Protein AF-A0A2R6C788-F1 (afdb_monomer_lite)

Organism: NCBI:txid1978158

Structure (mmCIF, N/CA/C/O backbone):
data_AF-A0A2R6C788-F1
#
_entry.id   AF-A0A2R6C788-F1
#
loop_
_atom_site.group_PDB
_atom_site.id
_atom_site.type_symbol
_atom_site.label_atom_id
_atom_site.label_alt_id
_atom_site.label_comp_id
_atom_site.label_asym_id
_atom_site.label_entity_id
_atom_site.label_seq_id
_atom_site.pdbx_PDB_ins_code
_atom_site.Cartn_x
_atom_site.Cartn_y
_atom_site.Cartn_z
_atom_site.occupancy
_atom_site.B_iso_or_equiv
_atom_site.auth_seq_id
_atom_site.auth_comp_id
_atom_site.auth_asym_id
_atom_site.auth_atom_id
_atom_site.pdbx_PDB_model_num
ATOM 1 N N . MET A 1 1 ? 19.887 16.923 -38.397 1.00 36.22 1 MET A N 1
ATOM 2 C CA . MET A 1 1 ? 20.332 16.348 -37.115 1.00 36.22 1 MET A CA 1
ATOM 3 C C . MET A 1 1 ? 19.094 15.699 -36.542 1.00 36.22 1 MET A C 1
ATOM 5 O O . MET A 1 1 ? 18.225 16.410 -36.063 1.00 36.22 1 MET A O 1
ATOM 9 N N . GLU A 1 2 ? 18.922 14.411 -36.814 1.00 32.91 2 GLU A N 1
ATOM 10 C CA . GLU A 1 2 ? 17.791 13.638 -36.302 1.00 32.91 2 GLU A CA 1
ATOM 11 C C . GLU A 1 2 ? 18.020 13.482 -34.801 1.00 32.91 2 GLU A C 1
ATOM 13 O O . GLU A 1 2 ? 19.073 13.000 -34.378 1.00 32.91 2 GLU A O 1
ATOM 18 N N . GLU A 1 3 ? 17.096 14.008 -34.007 1.00 33.19 3 GLU A N 1
ATOM 19 C CA . GLU A 1 3 ? 17.080 13.817 -32.566 1.00 33.19 3 GLU A CA 1
ATOM 20 C C . GLU A 1 3 ? 16.855 12.320 -32.341 1.00 33.19 3 GLU A C 1
ATOM 22 O O . GLU A 1 3 ? 15.770 11.797 -32.593 1.00 33.19 3 GLU A O 1
ATOM 27 N N . VAL A 1 4 ? 17.919 11.597 -31.988 1.00 36.94 4 VAL A N 1
ATOM 28 C CA . VAL A 1 4 ? 17.821 10.175 -31.659 1.00 36.94 4 VAL A CA 1
ATOM 29 C C . VAL A 1 4 ? 17.016 10.091 -30.371 1.00 36.94 4 VAL A C 1
ATOM 31 O O . VAL A 1 4 ? 17.556 10.288 -29.284 1.00 36.94 4 VAL A O 1
ATOM 34 N N . MET A 1 5 ? 15.710 9.857 -30.503 1.00 31.34 5 MET A N 1
ATOM 35 C CA . MET A 1 5 ? 14.867 9.503 -29.371 1.00 31.34 5 MET A CA 1
ATOM 36 C C . MET A 1 5 ? 15.481 8.266 -28.702 1.00 31.34 5 MET A C 1
ATOM 38 O O . MET A 1 5 ? 15.744 7.281 -29.402 1.00 31.34 5 MET A O 1
ATOM 42 N N . PRO A 1 6 ? 15.751 8.299 -27.385 1.00 43.41 6 PRO A N 1
ATOM 43 C CA . PRO A 1 6 ? 16.263 7.135 -26.684 1.00 43.41 6 PRO A CA 1
ATOM 44 C C . PRO A 1 6 ? 15.292 5.962 -26.856 1.00 43.41 6 PRO A C 1
ATOM 46 O O . PRO A 1 6 ? 14.070 6.120 -26.878 1.00 43.41 6 PRO A O 1
ATOM 49 N N . GLN A 1 7 ? 15.864 4.780 -27.054 1.00 47.78 7 GLN A N 1
ATOM 50 C CA . GLN A 1 7 ? 15.139 3.541 -27.279 1.00 47.78 7 GLN A CA 1
ATOM 51 C C . GLN A 1 7 ? 14.551 3.082 -25.935 1.00 47.78 7 GLN A C 1
ATOM 53 O O . GLN A 1 7 ? 15.232 2.407 -25.173 1.00 47.78 7 GLN A O 1
ATOM 58 N N . PHE A 1 8 ? 13.321 3.514 -25.634 1.00 51.88 8 PHE A N 1
ATOM 59 C CA . PHE A 1 8 ? 12.578 3.137 -24.425 1.00 51.88 8 PHE A CA 1
ATOM 60 C C . PHE A 1 8 ? 12.498 1.605 -24.263 1.00 51.88 8 PHE A C 1
ATOM 62 O O . PHE A 1 8 ? 12.338 0.889 -25.258 1.00 51.88 8 PHE A O 1
ATOM 69 N N . LEU A 1 9 ? 12.533 1.104 -23.020 1.00 56.44 9 LEU A N 1
ATOM 70 C CA . LEU A 1 9 ? 12.040 -0.228 -22.652 1.00 56.44 9 LEU A CA 1
ATOM 71 C C . LEU A 1 9 ? 10.686 -0.462 -23.332 1.00 56.44 9 LEU A C 1
ATOM 73 O O . LEU A 1 9 ? 9.790 0.387 -23.272 1.00 56.44 9 LEU A O 1
ATOM 77 N N . GLY A 1 10 ? 10.517 -1.624 -23.966 1.00 69.56 10 GLY A N 1
ATOM 78 C CA . GLY A 1 10 ? 9.199 -2.026 -24.440 1.00 69.56 10 GLY A CA 1
ATOM 79 C C . GLY A 1 10 ? 8.223 -2.042 -23.261 1.00 69.56 10 GLY A C 1
ATOM 80 O O . GLY A 1 10 ? 8.595 -2.422 -22.150 1.00 69.56 10 GLY A O 1
ATOM 81 N N . VAL A 1 11 ? 6.968 -1.645 -23.489 1.00 72.62 11 VAL A N 1
ATOM 82 C CA . VAL A 1 11 ? 5.926 -1.636 -22.443 1.00 72.62 11 VAL A CA 1
ATOM 83 C C . VAL A 1 11 ? 5.843 -2.997 -21.734 1.00 72.62 11 VAL A C 1
ATOM 85 O O . VAL A 1 11 ? 5.692 -3.050 -20.517 1.00 72.62 11 VAL A O 1
ATOM 88 N N . GLU A 1 12 ? 6.042 -4.091 -22.472 1.00 75.00 12 GLU A N 1
ATOM 89 C CA . GLU A 1 12 ? 6.094 -5.459 -21.940 1.00 75.00 12 GLU A CA 1
ATOM 90 C C . GLU A 1 12 ? 7.256 -5.692 -20.958 1.00 75.00 12 GLU A C 1
ATOM 92 O O . GLU A 1 12 ? 7.066 -6.323 -19.917 1.00 75.00 12 GLU A O 1
ATOM 97 N N . ASP A 1 13 ? 8.449 -5.157 -21.235 1.00 76.12 13 ASP A N 1
ATOM 98 C CA . ASP A 1 13 ? 9.608 -5.295 -20.346 1.00 76.12 13 ASP A CA 1
ATOM 99 C C . ASP A 1 13 ? 9.401 -4.507 -19.046 1.00 76.12 13 ASP A C 1
ATOM 101 O O . ASP A 1 13 ? 9.694 -5.006 -17.953 1.00 76.12 13 ASP A O 1
ATOM 105 N N . LEU A 1 14 ? 8.841 -3.296 -19.151 1.00 76.69 14 LEU A N 1
ATOM 106 C CA . LEU A 1 14 ? 8.474 -2.476 -17.997 1.00 76.69 14 LEU A CA 1
ATOM 107 C C . LEU A 1 14 ? 7.448 -3.198 -17.116 1.00 76.69 14 LEU A C 1
ATOM 109 O O . LEU A 1 14 ? 7.647 -3.326 -15.904 1.00 76.69 14 LEU A O 1
ATOM 113 N N . VAL A 1 15 ? 6.387 -3.733 -17.722 1.00 82.44 15 VAL A N 1
ATOM 114 C CA . VAL A 1 15 ? 5.374 -4.530 -17.016 1.00 82.44 15 VAL A CA 1
ATOM 115 C C . VAL A 1 15 ? 6.008 -5.756 -16.367 1.00 82.44 15 VAL A C 1
ATOM 117 O O . VAL A 1 15 ? 5.722 -6.048 -15.207 1.00 82.44 15 VAL A O 1
ATOM 120 N N . GLY A 1 16 ? 6.934 -6.431 -17.051 1.00 82.75 16 GLY A N 1
ATOM 121 C CA . GLY A 1 16 ? 7.677 -7.563 -16.504 1.00 82.75 16 GLY A CA 1
ATOM 122 C C . GLY A 1 16 ? 8.477 -7.213 -15.243 1.00 82.75 16 GLY A C 1
ATOM 123 O O . GLY A 1 16 ? 8.483 -7.987 -14.279 1.00 82.75 16 GLY A O 1
ATOM 124 N N . VAL A 1 17 ? 9.122 -6.041 -15.207 1.00 83.69 17 VAL A N 1
ATOM 125 C CA . VAL A 1 17 ? 9.813 -5.528 -14.010 1.00 83.69 17 VAL A CA 1
ATOM 126 C C . VAL A 1 17 ? 8.812 -5.227 -12.895 1.00 83.69 17 VAL A C 1
ATOM 128 O O . VAL A 1 17 ? 8.997 -5.682 -11.762 1.00 83.69 17 VAL A O 1
ATOM 131 N N . MET A 1 18 ? 7.727 -4.518 -13.208 1.00 87.56 18 MET A N 1
ATOM 132 C CA . MET A 1 18 ? 6.698 -4.149 -12.232 1.00 87.56 18 MET A CA 1
ATOM 133 C C . MET A 1 18 ? 6.003 -5.375 -11.641 1.00 87.56 18 MET A C 1
ATOM 135 O O . MET A 1 18 ? 5.759 -5.423 -10.438 1.00 87.56 18 MET A O 1
ATOM 139 N N . LEU A 1 19 ? 5.750 -6.411 -12.439 1.00 88.06 19 LEU A N 1
ATOM 140 C CA . LEU A 1 19 ? 5.194 -7.676 -11.969 1.00 88.06 19 LEU A CA 1
ATOM 141 C C . LEU A 1 19 ? 6.171 -8.420 -11.051 1.00 88.06 19 LEU A C 1
ATOM 143 O O . LEU A 1 19 ? 5.772 -8.974 -10.026 1.00 88.06 19 LEU A O 1
ATOM 147 N N . GLN A 1 20 ? 7.466 -8.437 -11.378 1.00 88.12 20 GLN A N 1
ATOM 148 C CA . GLN A 1 20 ? 8.473 -9.034 -10.495 1.00 88.12 20 GLN A CA 1
ATOM 149 C C . GLN A 1 20 ? 8.559 -8.306 -9.154 1.00 88.12 20 GLN A C 1
ATOM 151 O O . GLN A 1 20 ? 8.646 -8.960 -8.113 1.00 88.12 20 GLN A O 1
ATOM 156 N N . ASN A 1 21 ? 8.499 -6.977 -9.170 1.00 90.50 21 ASN A N 1
ATOM 157 C CA . ASN A 1 21 ? 8.414 -6.168 -7.961 1.00 90.50 21 ASN A CA 1
ATOM 158 C C . ASN A 1 21 ? 7.140 -6.489 -7.181 1.00 90.50 21 ASN A C 1
ATOM 160 O O . ASN A 1 21 ? 7.215 -6.862 -6.012 1.00 90.50 21 ASN A O 1
ATOM 164 N N . GLN A 1 22 ? 5.991 -6.492 -7.860 1.00 92.31 22 GLN A N 1
ATOM 165 C CA . GLN A 1 22 ? 4.700 -6.848 -7.289 1.00 92.31 22 GLN A CA 1
ATOM 166 C C . GLN A 1 22 ? 4.766 -8.209 -6.591 1.00 92.31 22 GLN A C 1
ATOM 168 O O . GLN A 1 22 ? 4.298 -8.331 -5.464 1.00 92.31 22 GLN A O 1
ATOM 173 N N . ARG A 1 23 ? 5.369 -9.232 -7.205 1.00 90.25 23 ARG A N 1
ATOM 174 C CA . ARG A 1 23 ? 5.549 -10.569 -6.607 1.00 90.25 23 ARG A CA 1
ATOM 175 C C . ARG A 1 23 ? 6.449 -10.568 -5.372 1.00 90.25 23 ARG A C 1
ATOM 177 O O . ARG A 1 23 ? 6.182 -11.316 -4.438 1.00 90.25 23 ARG A O 1
ATOM 184 N N . LYS A 1 24 ? 7.517 -9.766 -5.369 1.00 90.19 24 LYS A N 1
ATOM 185 C CA . LYS A 1 24 ? 8.524 -9.757 -4.296 1.00 90.19 24 LYS A CA 1
ATOM 186 C C . LYS A 1 24 ? 8.127 -8.899 -3.100 1.00 90.19 24 LYS A C 1
ATOM 188 O O . LYS A 1 24 ? 8.329 -9.318 -1.967 1.00 90.19 24 LYS A O 1
ATOM 193 N N . THR A 1 25 ? 7.609 -7.702 -3.349 1.00 89.81 25 THR A N 1
ATOM 194 C CA . THR A 1 25 ? 7.382 -6.670 -2.324 1.00 89.81 25 THR A CA 1
ATOM 195 C C . THR A 1 25 ? 5.913 -6.288 -2.183 1.00 89.81 25 THR A C 1
ATOM 197 O O . THR A 1 25 ? 5.576 -5.414 -1.390 1.00 89.81 25 THR A O 1
ATOM 200 N N . GLY A 1 26 ? 5.021 -6.907 -2.962 1.00 92.44 26 GLY A N 1
ATOM 201 C CA . GLY A 1 26 ? 3.590 -6.613 -2.927 1.00 92.44 26 GLY A CA 1
ATOM 202 C C . GLY A 1 26 ? 3.185 -5.312 -3.615 1.00 92.44 26 GLY A C 1
ATOM 203 O O . GLY A 1 26 ? 2.023 -4.932 -3.510 1.00 92.44 26 GLY A O 1
ATOM 204 N N . ASN A 1 27 ? 4.109 -4.628 -4.296 1.00 94.06 27 ASN A N 1
ATOM 205 C CA . ASN A 1 27 ? 3.846 -3.376 -5.003 1.00 94.06 27 ASN A CA 1
ATOM 206 C C . ASN A 1 27 ? 4.698 -3.262 -6.284 1.00 94.06 27 ASN A C 1
ATOM 208 O O . ASN A 1 27 ? 5.813 -3.789 -6.317 1.00 94.06 27 ASN A O 1
ATOM 212 N N . PRO A 1 28 ? 4.223 -2.554 -7.323 1.00 92.06 28 PRO A N 1
ATOM 213 C CA . PRO A 1 28 ? 4.879 -2.526 -8.630 1.00 92.06 28 PRO A CA 1
ATOM 214 C C . PRO A 1 28 ? 6.207 -1.754 -8.658 1.00 92.06 28 PRO A C 1
ATOM 216 O O . PRO A 1 28 ? 7.042 -2.001 -9.528 1.00 92.06 28 PRO A O 1
ATOM 219 N N . LEU A 1 29 ? 6.441 -0.848 -7.704 1.00 90.38 29 LEU A N 1
ATOM 220 C CA . LEU A 1 29 ? 7.669 -0.042 -7.652 1.00 90.38 29 LEU A CA 1
ATOM 221 C C . LEU A 1 29 ? 8.824 -0.737 -6.913 1.00 90.38 29 LEU A C 1
ATOM 223 O O . LEU A 1 29 ? 9.945 -0.236 -6.915 1.00 90.38 29 LEU A O 1
ATOM 227 N N . GLY A 1 30 ? 8.577 -1.884 -6.273 1.00 88.94 30 GLY A N 1
ATOM 228 C CA . GLY A 1 30 ? 9.609 -2.611 -5.528 1.00 88.94 30 GLY A CA 1
ATOM 229 C C . GLY A 1 30 ? 9.953 -1.967 -4.182 1.00 88.94 30 GLY A C 1
ATOM 230 O O . GLY A 1 30 ? 11.027 -2.212 -3.634 1.00 88.94 30 GLY A O 1
ATOM 231 N N . LEU A 1 31 ? 9.072 -1.113 -3.654 1.00 89.56 31 LEU A N 1
ATOM 232 C CA . LEU A 1 31 ? 9.273 -0.418 -2.386 1.00 89.56 31 LEU A CA 1
ATOM 233 C C . LEU A 1 31 ? 9.101 -1.370 -1.204 1.00 89.56 31 LEU A C 1
ATOM 235 O O . LEU A 1 31 ? 8.291 -2.292 -1.239 1.00 89.56 31 LEU A O 1
ATOM 239 N N . ASP A 1 32 ? 9.841 -1.122 -0.130 1.00 89.62 32 ASP A N 1
ATOM 240 C CA . ASP A 1 32 ? 9.667 -1.873 1.109 1.00 89.62 32 ASP A CA 1
ATOM 241 C C . ASP A 1 32 ? 8.294 -1.593 1.747 1.00 89.62 32 ASP A C 1
ATOM 243 O O . ASP A 1 32 ? 7.848 -0.444 1.832 1.00 89.62 32 ASP A O 1
ATOM 247 N N . GLY A 1 33 ? 7.635 -2.645 2.233 1.00 92.00 33 GLY A N 1
ATOM 248 C CA . GLY A 1 33 ? 6.311 -2.540 2.842 1.00 92.00 33 GLY A CA 1
ATOM 249 C C . GLY A 1 33 ? 6.306 -1.667 4.097 1.00 92.00 33 GLY A C 1
ATOM 250 O O . GLY A 1 33 ? 5.369 -0.896 4.303 1.00 92.00 33 GLY A O 1
ATOM 251 N N . ALA A 1 34 ? 7.371 -1.701 4.911 1.00 92.94 34 ALA A N 1
ATOM 252 C CA . ALA A 1 34 ? 7.444 -0.859 6.104 1.00 92.94 34 ALA A CA 1
ATOM 253 C C . ALA A 1 34 ? 7.525 0.625 5.739 1.00 92.94 34 ALA A C 1
ATOM 255 O O . ALA A 1 34 ? 6.907 1.445 6.417 1.00 92.94 34 ALA A O 1
ATOM 256 N N . ARG A 1 35 ? 8.198 0.970 4.630 1.00 91.38 35 ARG A N 1
ATOM 257 C CA . ARG A 1 35 ? 8.172 2.330 4.071 1.00 91.38 35 ARG A CA 1
ATOM 258 C C . ARG A 1 35 ? 6.752 2.752 3.691 1.00 91.38 35 ARG A C 1
ATOM 260 O O . ARG A 1 35 ? 6.317 3.814 4.121 1.00 91.38 35 ARG A O 1
ATOM 267 N N . LEU A 1 36 ? 6.010 1.919 2.957 1.00 93.94 36 LEU A N 1
ATOM 268 C CA . LEU A 1 36 ? 4.620 2.221 2.569 1.00 93.94 36 LEU A CA 1
ATOM 269 C C . LEU A 1 36 ? 3.655 2.269 3.768 1.00 93.94 36 LEU A C 1
ATOM 271 O O . LEU A 1 36 ? 2.618 2.933 3.708 1.00 93.94 36 LEU A O 1
ATOM 275 N N . ALA A 1 37 ? 3.997 1.603 4.871 1.00 96.75 37 ALA A N 1
ATOM 276 C CA . ALA A 1 37 ? 3.223 1.589 6.109 1.00 96.75 37 ALA A CA 1
ATOM 277 C C . ALA A 1 37 ? 3.628 2.682 7.119 1.00 96.75 37 ALA A C 1
ATOM 279 O O . ALA A 1 37 ? 2.975 2.815 8.156 1.00 96.75 37 ALA A O 1
ATOM 280 N N . ARG A 1 38 ? 4.663 3.494 6.844 1.00 95.62 38 ARG A N 1
ATOM 281 C CA . ARG A 1 38 ? 5.178 4.516 7.780 1.00 95.62 38 ARG A CA 1
ATOM 282 C C . ARG A 1 38 ? 4.119 5.489 8.282 1.00 95.62 38 ARG A C 1
ATOM 284 O O . ARG A 1 38 ? 4.132 5.848 9.460 1.00 95.62 38 ARG A O 1
ATOM 291 N N . TRP A 1 39 ? 3.167 5.869 7.429 1.00 96.62 39 TRP A N 1
ATOM 292 C CA . TRP A 1 39 ? 2.069 6.765 7.802 1.00 96.62 39 TRP A CA 1
ATOM 293 C C . TRP A 1 39 ? 1.278 6.262 9.020 1.00 96.62 39 TRP A C 1
ATOM 295 O O . TRP A 1 39 ? 0.694 7.075 9.734 1.00 96.62 39 TRP A O 1
ATOM 305 N N . ALA A 1 40 ? 1.263 4.949 9.275 1.00 97.62 40 ALA A N 1
ATOM 306 C CA . ALA A 1 40 ? 0.519 4.316 10.357 1.00 97.62 40 ALA A CA 1
ATOM 307 C C . ALA A 1 40 ? 1.241 4.374 11.716 1.00 97.62 40 ALA A C 1
ATOM 309 O O . ALA A 1 40 ? 0.666 4.009 12.745 1.00 97.62 40 ALA A O 1
ATOM 310 N N . GLN A 1 41 ? 2.490 4.850 11.757 1.00 97.00 41 GLN A N 1
ATOM 311 C CA . GLN A 1 41 ? 3.274 4.914 12.985 1.00 97.00 41 GLN A CA 1
ATOM 312 C C . GLN A 1 41 ? 2.586 5.789 14.047 1.00 97.00 41 GLN A C 1
ATOM 314 O O . GLN A 1 41 ? 2.148 6.918 13.792 1.00 97.00 41 GLN A O 1
ATOM 319 N N . GLY A 1 42 ? 2.486 5.239 15.261 1.00 97.25 42 GLY A N 1
ATOM 320 C CA . GLY A 1 42 ? 1.834 5.882 16.404 1.00 97.25 42 GLY A CA 1
ATOM 321 C C . GLY A 1 42 ? 0.301 5.914 16.340 1.00 97.25 42 GLY A C 1
ATOM 322 O O . GLY A 1 42 ? -0.316 6.501 17.227 1.00 97.25 42 GLY A O 1
ATOM 323 N N . LEU A 1 43 ? -0.320 5.305 15.324 1.00 97.88 43 LEU A N 1
ATOM 324 C CA . LEU A 1 43 ? -1.774 5.173 15.218 1.00 97.88 43 LEU A CA 1
ATOM 325 C C . LEU A 1 43 ? -2.255 3.852 15.832 1.00 97.88 43 LEU A C 1
ATOM 327 O O . LEU A 1 43 ? -1.472 2.929 16.056 1.00 97.88 43 LEU A O 1
ATOM 331 N N . LYS A 1 44 ? -3.553 3.770 16.133 1.00 96.88 44 LYS A N 1
ATOM 332 C CA . LYS A 1 44 ? -4.181 2.589 16.733 1.00 96.88 44 LYS A CA 1
ATOM 333 C C . LYS A 1 44 ? -5.206 2.012 15.768 1.00 96.88 44 LYS A C 1
ATOM 335 O O . LYS A 1 44 ? -6.012 2.741 15.210 1.00 96.88 44 LYS A O 1
ATOM 340 N N . PHE A 1 45 ? -5.207 0.696 15.623 1.00 96.75 45 PHE A N 1
ATOM 341 C CA . PHE A 1 45 ? -6.107 -0.008 14.717 1.00 96.75 45 PHE A CA 1
ATOM 342 C C . PHE A 1 45 ? -6.851 -1.108 15.472 1.00 96.75 45 PHE A C 1
ATOM 344 O O . PHE A 1 45 ? -6.302 -1.703 16.399 1.00 96.75 45 PHE A O 1
ATOM 351 N N . ASN A 1 46 ? -8.089 -1.385 15.068 1.00 94.88 46 ASN A N 1
ATOM 352 C CA . ASN A 1 46 ? -8.908 -2.464 15.611 1.00 94.88 46 ASN A CA 1
ATOM 353 C C . ASN A 1 46 ? -9.215 -3.499 14.520 1.00 94.88 46 ASN A C 1
ATOM 355 O O . ASN A 1 46 ? -10.222 -3.408 13.823 1.00 94.88 46 ASN A O 1
ATOM 359 N N . ALA A 1 47 ? -8.350 -4.506 14.397 1.00 91.00 47 ALA A N 1
ATOM 360 C CA . ALA A 1 47 ? -8.540 -5.631 13.479 1.00 91.00 47 ALA A CA 1
ATOM 361 C C . ALA A 1 47 ? -9.800 -6.467 13.791 1.00 91.00 47 ALA A C 1
ATOM 363 O O . ALA A 1 47 ? -10.382 -7.079 12.895 1.00 91.00 47 ALA A O 1
ATOM 364 N N . SER A 1 48 ? -10.261 -6.470 15.046 1.00 92.56 48 SER A N 1
ATOM 365 C CA . SER A 1 48 ? -11.374 -7.317 15.501 1.00 92.56 48 SER A CA 1
ATOM 366 C C . SER A 1 48 ? -12.721 -6.935 14.883 1.00 92.56 48 SER A C 1
ATOM 368 O O . SER A 1 48 ? -13.639 -7.754 14.875 1.00 92.56 48 SER A O 1
ATOM 370 N N . SER A 1 49 ? -12.856 -5.721 14.332 1.00 91.50 49 SER A N 1
ATOM 371 C CA . SER A 1 49 ? -14.078 -5.305 13.634 1.00 91.50 49 SER A CA 1
ATOM 372 C C . SER A 1 49 ? -14.271 -6.031 12.293 1.00 91.50 49 SER A C 1
ATOM 374 O O . SER A 1 49 ? -15.358 -5.989 11.715 1.00 91.50 49 SER A O 1
ATOM 376 N N . GLY A 1 50 ? -13.223 -6.681 11.765 1.00 95.19 50 GLY A N 1
ATOM 377 C CA . GLY A 1 50 ? -13.199 -7.258 10.417 1.00 95.19 50 GLY A CA 1
ATOM 378 C C . GLY A 1 50 ? -13.262 -6.211 9.298 1.00 95.19 50 GLY A C 1
ATOM 379 O O . GLY A 1 50 ? -13.308 -6.576 8.124 1.00 95.19 50 GLY A O 1
ATOM 380 N N . THR A 1 51 ? -13.276 -4.919 9.638 1.00 97.81 51 THR A N 1
ATOM 381 C CA . THR A 1 51 ? -13.209 -3.803 8.690 1.00 97.81 51 THR A CA 1
ATOM 382 C C . THR A 1 51 ? -11.778 -3.298 8.628 1.00 97.81 51 THR A C 1
ATOM 384 O O . THR A 1 51 ? -11.159 -3.139 9.672 1.00 97.81 51 THR A O 1
ATOM 387 N N . TYR A 1 52 ? -11.241 -3.035 7.439 1.00 97.81 52 TYR A N 1
ATOM 388 C CA . TYR A 1 52 ? -9.866 -2.560 7.267 1.00 97.81 52 TYR A CA 1
ATOM 389 C C . TYR A 1 52 ? -9.820 -1.327 6.371 1.00 97.81 52 TYR A C 1
ATOM 391 O O . TYR A 1 52 ? -10.530 -1.269 5.369 1.00 97.81 52 TYR A O 1
ATOM 399 N N . LEU A 1 53 ? -8.973 -0.357 6.715 1.00 97.31 53 LEU A N 1
ATOM 400 C CA . LEU A 1 53 ? -8.573 0.690 5.779 1.00 97.31 53 LEU A CA 1
ATOM 401 C C . LEU A 1 53 ? -7.542 0.096 4.820 1.00 97.31 53 LEU A C 1
ATOM 403 O O . LEU A 1 53 ? -6.492 -0.362 5.263 1.00 97.31 53 LEU A O 1
ATOM 407 N N . TYR A 1 54 ? -7.868 0.109 3.532 1.00 96.88 54 TYR A N 1
ATOM 408 C CA . TYR A 1 54 ? -7.019 -0.352 2.445 1.00 96.88 54 TYR A CA 1
ATOM 409 C C . TYR A 1 54 ? -6.569 0.841 1.610 1.00 96.88 54 TYR A C 1
ATOM 411 O O . TYR A 1 54 ? -7.389 1.544 1.012 1.00 96.88 54 TYR A O 1
ATOM 419 N N . THR A 1 55 ? -5.260 1.076 1.583 1.00 95.56 55 THR A N 1
ATOM 420 C CA . THR A 1 55 ? -4.665 2.197 0.839 1.00 95.56 55 THR A CA 1
ATOM 421 C C . THR A 1 55 ? -4.177 1.774 -0.545 1.00 95.56 55 THR A C 1
ATOM 423 O O . THR A 1 55 ? -3.975 2.618 -1.417 1.00 95.56 55 THR A O 1
ATOM 426 N N . GLY A 1 56 ? -3.920 0.473 -0.725 1.00 93.06 56 GLY A N 1
ATOM 427 C CA . GLY A 1 56 ? -3.258 -0.080 -1.905 1.00 93.06 56 GLY A CA 1
ATOM 428 C C . GLY A 1 56 ? -1.834 0.449 -2.097 1.00 93.06 56 GLY A C 1
ATOM 429 O O . GLY A 1 56 ? -1.229 0.214 -3.134 1.00 93.06 56 GLY A O 1
ATOM 430 N N . GLY A 1 57 ? -1.290 1.210 -1.146 1.00 92.94 57 GLY A N 1
ATOM 431 C CA . GLY A 1 57 ? -0.023 1.910 -1.315 1.00 92.94 57 GLY A CA 1
ATOM 432 C C . GLY A 1 57 ? 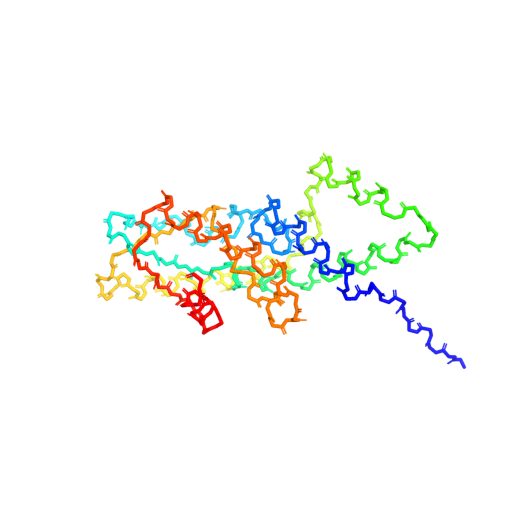-0.045 3.023 -2.369 1.00 92.94 57 GLY A C 1
ATOM 433 O O . GLY A 1 57 ? 1.016 3.556 -2.658 1.00 92.94 57 GLY A O 1
ATOM 434 N N . LEU A 1 58 ? -1.191 3.389 -2.961 1.00 90.00 58 LEU A N 1
ATOM 435 C CA . LEU A 1 58 ? -1.244 4.284 -4.129 1.00 90.00 58 LEU A CA 1
ATOM 436 C C . LEU A 1 58 ? -0.658 5.669 -3.841 1.00 90.00 58 LEU A C 1
ATOM 438 O O . LEU A 1 58 ? 0.290 6.095 -4.500 1.00 90.00 58 LEU A O 1
ATOM 442 N N . TYR A 1 59 ? -1.180 6.352 -2.821 1.00 91.06 59 TYR A N 1
ATOM 443 C CA . TYR A 1 59 ? -0.666 7.663 -2.422 1.00 91.06 59 TYR A CA 1
ATOM 444 C C . TYR A 1 59 ? 0.779 7.570 -1.921 1.00 91.06 59 TYR A C 1
ATOM 446 O O . TYR A 1 59 ? 1.584 8.452 -2.197 1.00 91.06 59 TYR A O 1
ATOM 454 N N . GLN A 1 60 ? 1.137 6.490 -1.225 1.00 93.19 60 GLN A N 1
ATOM 455 C CA . GLN A 1 60 ? 2.498 6.286 -0.729 1.00 93.19 60 GLN A CA 1
ATOM 456 C C . GLN A 1 60 ? 3.504 6.074 -1.865 1.00 93.19 60 GLN A C 1
ATOM 458 O O . GLN A 1 60 ? 4.616 6.588 -1.798 1.00 93.19 60 GLN A O 1
ATOM 463 N N . MET A 1 61 ? 3.118 5.345 -2.911 1.00 91.88 61 MET A N 1
ATOM 464 C CA . MET A 1 61 ? 3.938 5.099 -4.095 1.00 91.88 61 MET A CA 1
ATOM 465 C C . MET A 1 61 ? 4.055 6.333 -4.987 1.00 91.88 61 MET A C 1
ATOM 467 O O . MET A 1 61 ? 5.105 6.522 -5.594 1.00 91.88 61 MET A O 1
ATOM 471 N N . ALA A 1 62 ? 3.026 7.187 -5.041 1.00 90.69 62 ALA A N 1
ATOM 472 C CA . ALA A 1 62 ? 3.013 8.387 -5.880 1.00 90.69 62 ALA A CA 1
ATOM 473 C C . ALA A 1 62 ? 4.227 9.302 -5.642 1.00 90.69 62 ALA A C 1
ATOM 475 O O . ALA A 1 62 ? 4.740 9.900 -6.582 1.00 90.69 62 ALA A O 1
ATOM 476 N N . ALA A 1 63 ? 4.740 9.349 -4.408 1.00 88.88 63 ALA A N 1
ATOM 477 C CA . ALA A 1 63 ? 5.947 10.095 -4.050 1.00 88.88 63 ALA A CA 1
ATOM 478 C C . ALA A 1 63 ? 7.230 9.620 -4.758 1.00 88.88 63 ALA A C 1
ATOM 480 O O . ALA A 1 63 ? 8.212 10.356 -4.811 1.00 88.88 63 ALA A O 1
ATOM 481 N N . TYR A 1 64 ? 7.245 8.379 -5.248 1.00 87.19 64 TYR A N 1
ATOM 482 C CA . TYR A 1 64 ? 8.441 7.687 -5.727 1.00 87.19 64 TYR A CA 1
ATOM 483 C C . TYR A 1 64 ? 8.386 7.339 -7.220 1.00 87.19 64 TYR A C 1
ATOM 485 O O . TYR A 1 64 ? 9.336 6.739 -7.720 1.00 87.19 64 TYR A O 1
ATOM 493 N N . ILE A 1 65 ? 7.313 7.708 -7.932 1.00 85.94 65 ILE A N 1
ATOM 494 C CA . ILE A 1 65 ? 7.144 7.402 -9.362 1.00 85.94 65 ILE A CA 1
ATOM 495 C C . ILE A 1 65 ? 8.294 7.998 -10.180 1.00 85.94 65 ILE A C 1
ATOM 497 O O . ILE A 1 65 ? 8.944 7.264 -10.918 1.00 85.94 65 ILE A O 1
ATOM 501 N N . ASP A 1 66 ? 8.612 9.279 -9.987 1.00 81.75 66 ASP A N 1
ATOM 502 C CA . ASP A 1 66 ? 9.678 9.946 -10.747 1.00 81.75 66 ASP A CA 1
ATOM 503 C C . ASP A 1 66 ? 11.044 9.294 -10.492 1.00 81.75 66 ASP A C 1
ATOM 505 O O . ASP A 1 66 ? 11.783 8.994 -11.422 1.00 81.75 66 ASP A O 1
ATOM 509 N N . SER A 1 67 ? 11.356 8.968 -9.231 1.00 80.06 67 SER A N 1
ATOM 510 C CA . SER A 1 67 ? 12.601 8.262 -8.890 1.00 80.06 67 SER A CA 1
ATOM 511 C C . SER A 1 67 ? 12.660 6.848 -9.471 1.00 80.06 67 SER A C 1
ATOM 513 O O . SER A 1 67 ? 13.743 6.364 -9.796 1.00 80.06 67 SER A O 1
ATOM 515 N N . PHE A 1 68 ? 11.517 6.170 -9.593 1.00 81.88 68 PHE A N 1
ATOM 516 C CA . PHE A 1 68 ? 11.437 4.871 -10.251 1.00 81.88 68 PHE A CA 1
ATOM 517 C C . PHE A 1 68 ? 11.692 4.997 -11.758 1.00 81.88 68 PHE A C 1
ATOM 519 O O . PHE A 1 68 ? 12.489 4.230 -12.292 1.00 81.88 68 PHE A O 1
ATOM 526 N N . ILE A 1 69 ? 11.096 5.993 -12.421 1.00 79.00 69 ILE A N 1
ATOM 527 C CA . ILE A 1 69 ? 11.324 6.275 -13.846 1.00 79.00 69 ILE A CA 1
ATOM 528 C C . ILE A 1 69 ? 12.797 6.623 -14.097 1.00 79.00 69 ILE A C 1
ATOM 530 O O . ILE A 1 69 ? 13.433 5.983 -14.928 1.00 79.00 69 ILE A O 1
ATOM 534 N N . GLU A 1 70 ? 13.386 7.534 -13.318 1.00 75.06 70 GLU A N 1
ATOM 535 C CA . GLU A 1 70 ? 14.811 7.885 -13.433 1.00 75.06 70 GLU A CA 1
ATOM 536 C C . GLU A 1 70 ? 15.731 6.665 -13.252 1.00 75.06 70 GLU A C 1
ATOM 538 O O . GLU A 1 70 ? 16.773 6.546 -13.903 1.00 75.06 70 GLU A O 1
ATOM 543 N N . ALA A 1 71 ? 15.378 5.747 -12.346 1.00 74.31 71 ALA A N 1
ATOM 544 C CA . ALA A 1 71 ? 16.134 4.516 -12.150 1.00 74.31 71 ALA A CA 1
ATOM 545 C C . ALA A 1 71 ? 16.072 3.616 -13.392 1.00 74.31 71 ALA A C 1
ATOM 547 O O . ALA A 1 71 ? 17.098 3.051 -13.776 1.00 74.31 71 ALA A O 1
ATOM 548 N N . LEU A 1 72 ? 14.904 3.505 -14.029 1.00 70.81 72 LEU A N 1
ATOM 549 C CA . LEU A 1 72 ? 14.733 2.757 -15.274 1.00 70.81 72 LEU A CA 1
ATOM 550 C C . LEU A 1 72 ? 15.526 3.391 -16.423 1.00 70.81 72 LEU A C 1
ATOM 552 O O . LEU A 1 72 ? 16.306 2.690 -17.063 1.00 70.81 72 LEU A O 1
ATOM 556 N N . GLU A 1 73 ? 15.434 4.708 -16.611 1.00 70.31 73 GLU A N 1
ATOM 557 C CA . GLU A 1 73 ? 16.191 5.445 -17.636 1.00 70.31 73 GLU A CA 1
ATOM 558 C C . GLU A 1 73 ? 17.709 5.284 -17.464 1.00 70.31 73 GLU A C 1
ATOM 560 O O . GLU A 1 73 ? 18.450 5.089 -18.428 1.00 70.31 73 GLU A O 1
ATOM 565 N N . ARG A 1 74 ? 18.212 5.320 -16.222 1.00 67.25 74 ARG A N 1
ATOM 566 C CA . ARG A 1 74 ? 19.639 5.088 -15.941 1.00 67.25 74 ARG A CA 1
ATOM 567 C C . ARG A 1 74 ? 20.064 3.658 -16.241 1.00 67.25 74 ARG A C 1
ATOM 569 O O . ARG A 1 74 ? 21.189 3.444 -16.698 1.00 67.25 74 ARG A O 1
ATOM 576 N N . LEU A 1 75 ? 19.198 2.682 -15.968 1.00 62.22 75 LEU A N 1
ATOM 577 C CA . LEU A 1 75 ? 19.457 1.293 -16.326 1.00 62.22 75 LEU A CA 1
ATOM 578 C C . LEU A 1 75 ? 19.511 1.148 -17.849 1.00 62.22 75 LEU A C 1
ATOM 580 O O . LEU A 1 75 ? 20.475 0.572 -18.335 1.00 62.22 75 LEU A O 1
ATOM 584 N N . GLU A 1 76 ? 18.582 1.738 -18.599 1.00 59.22 76 GLU A N 1
ATOM 585 C CA . GLU A 1 76 ? 18.617 1.774 -20.069 1.00 59.22 76 GLU A CA 1
ATOM 586 C C . GLU A 1 76 ? 19.887 2.447 -20.610 1.00 59.22 76 GLU A C 1
ATOM 588 O O . GLU A 1 76 ? 20.607 1.859 -21.416 1.00 59.22 76 GLU A O 1
ATOM 593 N N . GLY A 1 77 ? 20.229 3.641 -20.114 1.00 56.91 77 GLY A N 1
ATOM 594 C CA . GLY A 1 77 ? 21.414 4.392 -20.545 1.00 56.91 77 GLY A CA 1
ATOM 595 C C . GLY A 1 77 ? 22.742 3.695 -20.226 1.00 56.91 77 GLY A C 1
ATOM 596 O O . GLY A 1 77 ? 23.747 3.931 -20.896 1.00 56.91 77 GLY A O 1
ATOM 597 N N . SER A 1 78 ? 22.758 2.798 -19.234 1.00 54.75 78 SER A N 1
ATOM 598 C CA . SER A 1 78 ? 23.915 1.948 -18.921 1.00 54.75 78 SER A CA 1
ATOM 599 C C . SER A 1 78 ? 24.070 0.753 -19.876 1.00 54.75 78 SER A C 1
ATOM 601 O O . SER A 1 78 ? 25.137 0.139 -19.933 1.00 54.75 78 SER A O 1
ATOM 603 N N . VAL A 1 79 ? 23.032 0.439 -20.662 1.00 48.91 79 VAL A N 1
ATOM 604 C CA .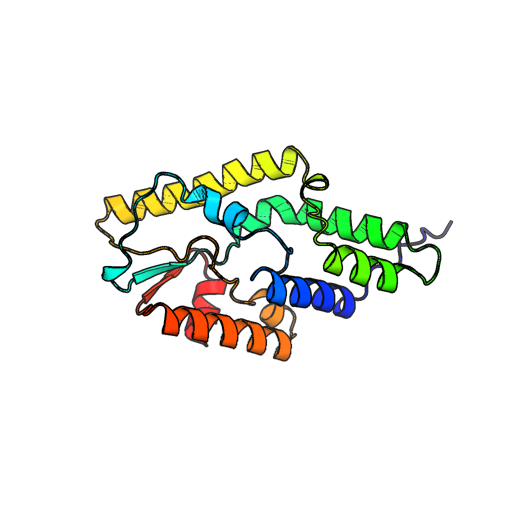 VAL A 1 79 ? 22.984 -0.656 -21.642 1.00 48.91 79 VAL A CA 1
ATOM 605 C C . VAL A 1 79 ? 23.433 -0.147 -23.015 1.00 48.91 79 VAL A C 1
ATOM 607 O O . VAL A 1 79 ? 22.782 -0.323 -24.038 1.00 48.91 79 VAL A O 1
ATOM 610 N N . ALA A 1 80 ? 24.649 0.392 -23.076 1.00 48.25 80 ALA A N 1
ATOM 611 C CA . ALA A 1 80 ? 25.449 0.297 -24.293 1.00 48.25 80 ALA A CA 1
ATOM 612 C C . ALA A 1 80 ? 26.005 -1.142 -24.400 1.00 48.25 80 ALA A C 1
ATOM 614 O O . ALA A 1 80 ? 27.179 -1.391 -24.139 1.00 48.25 80 ALA A O 1
ATOM 615 N N . GLY A 1 81 ? 25.142 -2.110 -24.737 1.00 42.31 81 GLY A N 1
ATOM 616 C CA . GLY A 1 81 ? 25.535 -3.475 -25.112 1.00 42.31 81 GLY A CA 1
ATOM 617 C C . GLY A 1 81 ? 25.122 -4.586 -24.139 1.00 42.31 81 GLY A C 1
ATOM 618 O O . GLY A 1 81 ? 25.822 -4.868 -23.175 1.00 42.31 81 GLY A O 1
ATOM 619 N N . GLY A 1 82 ? 24.011 -5.270 -24.448 1.00 44.34 82 GLY A N 1
ATOM 620 C CA . GLY A 1 82 ? 23.768 -6.721 -24.278 1.00 44.34 82 GLY A CA 1
ATOM 621 C C . GLY A 1 82 ? 23.851 -7.403 -22.897 1.00 44.34 82 GLY A C 1
ATOM 622 O O . GLY A 1 82 ? 23.391 -8.534 -22.769 1.00 44.34 82 GLY A O 1
ATOM 623 N N . VAL A 1 83 ? 24.402 -6.769 -21.860 1.00 48.66 83 VAL A N 1
ATOM 624 C CA . VAL A 1 83 ? 24.759 -7.403 -20.570 1.00 48.66 83 VAL A CA 1
ATOM 625 C C . VAL A 1 83 ? 23.793 -7.016 -19.428 1.00 48.66 83 VAL A C 1
ATOM 627 O O . VAL A 1 83 ? 23.792 -7.641 -18.364 1.00 48.66 83 VAL A O 1
ATOM 630 N N . GLY A 1 84 ? 22.898 -6.043 -19.649 1.00 52.44 84 GLY A N 1
ATOM 631 C CA . GLY A 1 84 ? 22.027 -5.452 -18.617 1.00 52.44 84 GLY A CA 1
ATOM 632 C C . GLY A 1 84 ? 21.084 -6.432 -17.905 1.00 52.44 84 GLY A C 1
ATOM 633 O O . GLY A 1 84 ? 20.961 -6.397 -16.683 1.00 52.44 84 GLY A O 1
ATOM 634 N N . LEU A 1 85 ? 20.484 -7.382 -18.628 1.00 48.84 85 LEU A N 1
ATOM 635 C CA . LEU A 1 85 ? 19.521 -8.345 -18.066 1.00 48.84 85 LEU A CA 1
ATOM 636 C C . LEU A 1 85 ? 20.138 -9.302 -17.025 1.00 48.84 85 LEU A C 1
ATOM 638 O O . LEU A 1 85 ? 19.475 -9.692 -16.058 1.00 48.84 85 LEU A O 1
ATOM 642 N N . GLY A 1 86 ? 21.414 -9.671 -17.189 1.00 49.81 86 GLY A N 1
ATOM 643 C CA . GLY A 1 86 ? 22.140 -10.519 -16.235 1.00 49.81 86 GLY A CA 1
ATOM 644 C C . GLY A 1 86 ? 22.473 -9.783 -14.936 1.00 49.81 86 GLY A C 1
ATOM 645 O O . GLY A 1 86 ? 22.341 -10.348 -13.848 1.00 49.81 86 GLY A O 1
ATOM 646 N N . LEU A 1 87 ? 22.822 -8.499 -15.050 1.00 52.34 87 LEU A N 1
ATOM 647 C CA . LEU A 1 87 ? 23.063 -7.597 -13.925 1.00 52.34 87 LEU A CA 1
ATOM 648 C C . LEU A 1 87 ? 21.778 -7.311 -13.142 1.00 52.34 87 LEU A C 1
ATOM 650 O O . LEU A 1 87 ? 21.793 -7.406 -11.922 1.00 52.34 87 LEU A O 1
ATOM 654 N N . VAL A 1 88 ? 20.645 -7.086 -13.810 1.00 48.97 88 VAL A N 1
ATOM 655 C CA . VAL A 1 88 ? 19.339 -6.880 -13.153 1.00 48.97 88 VAL A CA 1
ATOM 656 C C . VAL A 1 88 ? 18.921 -8.103 -12.323 1.00 48.97 88 VAL A C 1
ATOM 658 O O . VAL A 1 88 ? 18.539 -7.970 -11.156 1.00 48.97 88 VAL A O 1
ATOM 661 N N . LYS A 1 89 ? 19.077 -9.323 -12.863 1.00 49.19 89 LYS A N 1
ATOM 662 C CA . LYS A 1 89 ? 18.844 -10.567 -12.104 1.00 49.19 89 LYS A CA 1
ATOM 663 C C . LYS A 1 89 ? 19.828 -10.749 -10.944 1.00 49.19 89 LYS A C 1
ATOM 665 O O . LYS A 1 89 ? 19.435 -11.302 -9.918 1.00 49.19 89 LYS A O 1
ATOM 670 N N . ALA A 1 90 ? 21.081 -10.314 -11.086 1.00 53.47 90 ALA A N 1
ATOM 671 C CA . ALA A 1 90 ? 22.089 -10.398 -10.031 1.00 53.47 90 ALA A CA 1
ATOM 672 C C . ALA A 1 90 ? 21.823 -9.389 -8.899 1.00 53.47 90 ALA A C 1
ATOM 674 O O . ALA A 1 90 ? 21.788 -9.777 -7.734 1.00 53.47 90 ALA A O 1
ATOM 675 N N . LEU A 1 91 ? 21.535 -8.128 -9.228 1.00 52.88 91 LEU A N 1
ATOM 676 C CA . LEU A 1 91 ? 21.209 -7.067 -8.269 1.00 52.88 91 LEU A CA 1
ATOM 677 C C . LEU A 1 91 ? 19.923 -7.397 -7.493 1.00 52.88 91 LEU A C 1
ATOM 679 O O . LEU A 1 91 ? 19.894 -7.304 -6.266 1.00 52.88 91 LEU A O 1
ATOM 683 N N . GLY A 1 92 ? 18.900 -7.908 -8.188 1.00 50.75 92 GLY A N 1
ATOM 684 C CA . GLY A 1 92 ? 17.650 -8.371 -7.582 1.00 50.75 92 GLY A CA 1
ATOM 685 C C . GLY A 1 92 ? 17.752 -9.679 -6.781 1.00 50.75 92 GLY A C 1
ATOM 686 O O . GLY A 1 92 ? 16.789 -10.019 -6.090 1.00 50.75 92 GLY A O 1
ATOM 687 N N . ARG A 1 93 ? 18.869 -10.421 -6.875 1.00 49.62 93 ARG A N 1
ATOM 688 C CA . ARG A 1 93 ? 19.205 -11.597 -6.038 1.00 49.62 93 ARG A CA 1
ATOM 689 C C . ARG A 1 93 ? 20.070 -11.235 -4.829 1.00 49.62 93 ARG A C 1
ATOM 691 O O . ARG A 1 93 ? 20.040 -11.954 -3.839 1.00 49.62 93 ARG A O 1
ATOM 698 N N . LEU A 1 94 ? 20.820 -10.138 -4.911 1.00 41.41 94 LEU A N 1
ATOM 699 C CA . LEU A 1 94 ? 21.731 -9.661 -3.867 1.00 41.41 94 LEU A CA 1
ATOM 700 C C . LEU A 1 94 ? 21.053 -8.746 -2.834 1.00 41.41 94 LEU A C 1
ATOM 702 O O . LEU A 1 94 ? 21.716 -8.277 -1.915 1.00 41.41 94 LEU A O 1
ATOM 706 N N . GLY A 1 95 ? 19.748 -8.483 -2.972 1.00 40.97 95 GLY A N 1
ATOM 707 C CA . GLY A 1 95 ? 19.003 -7.645 -2.027 1.00 40.97 95 GLY A CA 1
ATOM 708 C C . GLY A 1 95 ? 19.474 -6.191 -2.011 1.00 40.97 95 GLY A C 1
ATOM 709 O O . GLY A 1 95 ? 19.330 -5.513 -0.994 1.00 40.97 95 GLY A O 1
ATOM 710 N N . ILE A 1 96 ? 20.066 -5.713 -3.113 1.00 44.47 96 ILE A N 1
ATOM 711 C CA . ILE A 1 96 ? 20.550 -4.337 -3.203 1.00 44.47 96 ILE A CA 1
ATOM 712 C C . ILE A 1 96 ? 19.339 -3.411 -3.220 1.00 44.47 96 ILE A C 1
ATOM 714 O O . ILE A 1 96 ? 18.611 -3.297 -4.203 1.00 44.47 96 ILE A O 1
ATOM 718 N N . ASN A 1 97 ? 19.120 -2.792 -2.066 1.00 50.03 97 ASN A N 1
ATOM 719 C CA . ASN A 1 97 ? 18.061 -1.843 -1.813 1.00 50.03 97 ASN A CA 1
ATOM 720 C C . ASN A 1 97 ? 18.375 -0.561 -2.593 1.00 50.03 97 ASN A C 1
ATOM 722 O O . ASN A 1 97 ? 19.323 0.154 -2.265 1.00 50.03 97 ASN A O 1
ATOM 726 N N . LEU A 1 98 ? 17.568 -0.251 -3.609 1.00 52.84 98 LEU A N 1
ATOM 727 C CA . LEU A 1 98 ? 17.641 1.008 -4.359 1.00 52.84 98 LEU A CA 1
ATOM 728 C C . LEU A 1 98 ? 17.221 2.218 -3.505 1.00 52.84 98 LEU A C 1
ATOM 730 O O . LEU A 1 98 ? 16.983 3.299 -4.029 1.00 52.84 98 LEU A O 1
ATOM 734 N N . SER A 1 99 ? 17.167 2.072 -2.176 1.00 47.56 99 SER A N 1
ATOM 735 C CA . SER A 1 99 ? 16.885 3.145 -1.233 1.00 47.56 99 SER A CA 1
ATOM 736 C C . SER A 1 99 ? 17.777 4.375 -1.405 1.00 47.56 99 SER A C 1
ATOM 738 O O . SER A 1 99 ? 17.337 5.470 -1.072 1.00 47.56 99 SER A O 1
ATOM 740 N N . SER A 1 100 ? 19.003 4.205 -1.918 1.00 47.88 100 SER A N 1
ATOM 741 C CA . SER A 1 100 ? 19.933 5.300 -2.230 1.00 47.88 100 SER A CA 1
ATOM 742 C C . SER A 1 100 ? 19.605 6.054 -3.525 1.00 47.88 100 SER A C 1
ATOM 744 O O . SER A 1 100 ? 20.180 7.115 -3.754 1.00 47.88 100 SER A O 1
ATOM 746 N N . LEU A 1 101 ? 18.702 5.533 -4.363 1.00 53.41 101 LEU A N 1
ATOM 747 C CA . LEU A 1 101 ? 18.198 6.225 -5.551 1.00 53.41 101 LEU A CA 1
ATOM 748 C C . LEU A 1 101 ? 17.052 7.191 -5.229 1.00 53.41 101 LEU A C 1
ATOM 750 O O . LEU A 1 101 ? 16.775 8.076 -6.033 1.00 53.41 101 LEU A O 1
ATOM 754 N N . TYR A 1 102 ? 16.397 7.059 -4.071 1.00 60.50 102 TYR A N 1
ATOM 755 C CA . TYR A 1 102 ? 15.297 7.952 -3.709 1.00 60.50 102 TYR A CA 1
ATOM 756 C C . TYR A 1 102 ? 15.832 9.312 -3.263 1.00 60.50 102 TYR A C 1
ATOM 758 O O . TYR A 1 102 ? 16.567 9.427 -2.279 1.00 60.50 102 TYR A O 1
ATOM 766 N N . SER A 1 103 ? 15.459 10.348 -4.011 1.00 65.56 103 SER A N 1
ATOM 767 C CA . SER A 1 103 ? 15.891 11.719 -3.768 1.00 65.56 103 SER A CA 1
ATOM 768 C C . SER A 1 103 ? 15.226 12.315 -2.519 1.00 65.56 103 SER A C 1
ATOM 770 O O . SER A 1 103 ? 14.166 11.878 -2.066 1.00 65.56 103 SER A O 1
ATOM 772 N N . SER A 1 104 ? 15.818 13.376 -1.965 1.00 68.88 104 SER A N 1
ATOM 773 C CA . SER A 1 104 ? 15.202 14.152 -0.875 1.00 68.88 104 SER A CA 1
ATOM 774 C C . SER A 1 104 ? 13.851 14.769 -1.268 1.00 68.88 104 SER A C 1
ATOM 776 O O . SER A 1 104 ? 13.019 15.030 -0.399 1.00 68.88 104 SER A O 1
ATOM 778 N N . VAL A 1 105 ? 13.617 14.972 -2.571 1.00 68.62 105 VAL A N 1
ATOM 779 C CA . VAL A 1 105 ? 12.330 15.411 -3.127 1.00 68.62 105 VAL A CA 1
ATOM 780 C C . VAL A 1 105 ? 11.268 14.333 -2.922 1.00 68.62 105 VAL A C 1
ATOM 782 O O . VAL A 1 105 ? 10.207 14.642 -2.382 1.00 68.62 105 VAL A O 1
ATOM 785 N N . ALA A 1 106 ? 11.580 13.077 -3.254 1.00 78.69 106 ALA A N 1
ATOM 786 C CA . ALA A 1 106 ? 10.670 11.954 -3.045 1.00 78.69 106 ALA A CA 1
ATOM 787 C C . ALA A 1 106 ? 10.298 11.793 -1.564 1.00 78.69 106 ALA A C 1
ATOM 789 O O . ALA A 1 106 ? 9.137 11.570 -1.240 1.00 78.69 106 ALA A O 1
ATOM 790 N N . GLU A 1 107 ? 11.243 11.988 -0.636 1.00 81.19 107 GLU A N 1
ATOM 791 C CA . GLU A 1 107 ? 10.930 11.912 0.799 1.00 81.19 107 GLU A CA 1
ATOM 792 C C . GLU A 1 107 ? 10.037 13.070 1.273 1.00 81.19 107 GLU A C 1
ATOM 794 O O . GLU A 1 107 ? 9.126 12.870 2.077 1.00 81.19 107 GLU A O 1
ATOM 799 N N . LYS A 1 108 ? 10.244 14.287 0.755 1.00 84.38 108 LYS A N 1
ATOM 800 C CA . LYS A 1 108 ? 9.372 15.427 1.067 1.00 84.38 108 LYS A CA 1
ATOM 801 C C . LYS A 1 108 ? 7.946 15.203 0.550 1.00 84.38 108 LYS A C 1
ATOM 803 O O . LYS A 1 108 ? 6.992 15.472 1.282 1.00 84.38 108 LYS A O 1
ATOM 808 N N . GLU A 1 109 ? 7.796 14.700 -0.675 1.00 87.25 109 GLU A N 1
ATOM 809 C CA . GLU A 1 109 ? 6.482 14.324 -1.210 1.00 87.25 109 GLU A CA 1
ATOM 810 C C . GLU A 1 109 ? 5.880 13.151 -0.428 1.00 87.25 109 GLU A C 1
ATOM 812 O O . GLU A 1 109 ? 4.689 13.177 -0.124 1.00 87.25 109 GLU A O 1
ATOM 817 N N . ALA A 1 110 ? 6.683 12.175 0.006 1.00 89.81 110 ALA A N 1
ATOM 818 C CA . ALA A 1 110 ? 6.210 11.070 0.836 1.00 89.81 110 ALA A CA 1
ATOM 819 C C . ALA A 1 110 ? 5.575 11.583 2.133 1.00 89.81 110 ALA A C 1
ATOM 821 O O . ALA A 1 110 ? 4.445 11.214 2.436 1.00 89.81 110 ALA A O 1
ATOM 822 N N . VAL A 1 111 ? 6.215 12.518 2.844 1.00 91.25 111 VAL A N 1
ATOM 823 C CA . VAL A 1 111 ? 5.633 13.145 4.048 1.00 91.25 111 VAL A CA 1
ATOM 824 C C . VAL A 1 111 ? 4.282 13.804 3.749 1.00 91.25 111 VAL A C 1
ATOM 826 O O . VAL A 1 111 ? 3.340 13.694 4.539 1.00 91.25 111 VAL A O 1
ATOM 829 N N . ARG A 1 112 ? 4.157 14.471 2.597 1.00 92.81 112 ARG A N 1
ATOM 830 C CA . ARG A 1 112 ? 2.896 15.086 2.167 1.00 92.81 112 ARG A CA 1
ATOM 831 C C . ARG A 1 112 ? 1.810 14.032 1.934 1.00 92.81 112 ARG A C 1
ATOM 833 O O . ARG A 1 112 ? 0.703 14.189 2.452 1.00 92.81 112 ARG A O 1
ATOM 840 N N . TYR A 1 113 ? 2.115 12.965 1.197 1.00 94.06 113 TYR A N 1
ATOM 841 C CA . TYR A 1 113 ? 1.175 11.877 0.921 1.00 94.06 113 TYR A CA 1
ATOM 842 C C . TYR A 1 113 ? 0.794 11.089 2.183 1.00 94.06 113 TYR A C 1
ATOM 844 O O . TYR A 1 113 ? -0.385 10.809 2.399 1.00 94.06 113 TYR A O 1
ATOM 852 N N . GLU A 1 114 ? 1.748 10.822 3.077 1.00 95.44 114 GLU A N 1
ATOM 853 C CA . GLU A 1 114 ? 1.496 10.237 4.399 1.00 95.44 114 GLU A CA 1
ATOM 854 C C . GLU A 1 114 ? 0.516 11.110 5.206 1.00 95.44 114 GLU A C 1
ATOM 856 O O . GLU A 1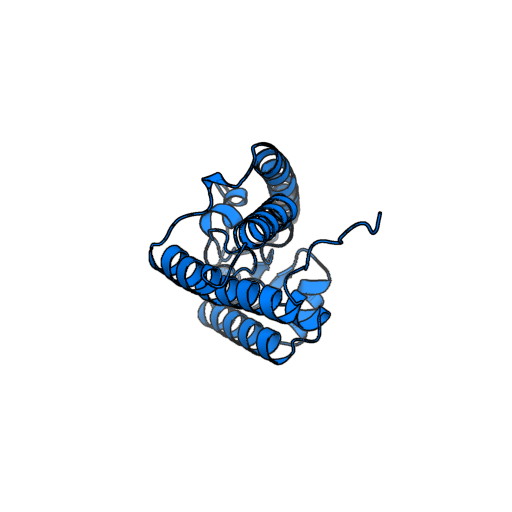 114 ? -0.404 10.594 5.844 1.00 95.44 114 GLU A O 1
ATOM 861 N N . GLY A 1 115 ? 0.652 12.439 5.128 1.00 96.62 115 GLY A N 1
ATOM 862 C CA . GLY A 1 115 ? -0.268 13.392 5.750 1.00 96.62 115 GLY A CA 1
ATOM 863 C C . GLY A 1 115 ? -1.716 13.258 5.266 1.00 96.62 115 GLY A C 1
ATOM 864 O O . GLY A 1 115 ? -2.639 13.324 6.079 1.00 96.62 115 GLY A O 1
ATOM 865 N N . ILE A 1 116 ? -1.935 13.004 3.971 1.00 95.88 116 ILE A N 1
ATOM 866 C CA . ILE A 1 116 ? -3.278 12.784 3.403 1.00 95.88 116 ILE A CA 1
ATOM 867 C C . ILE A 1 116 ? -3.935 11.554 4.040 1.00 95.88 116 ILE A C 1
ATOM 869 O O . ILE A 1 116 ? -5.077 11.623 4.500 1.00 95.88 116 ILE A O 1
ATOM 873 N N . ILE A 1 117 ? -3.198 10.447 4.138 1.00 96.62 117 ILE A N 1
ATOM 874 C CA . ILE A 1 117 ? -3.711 9.187 4.694 1.00 96.62 117 ILE A CA 1
ATOM 875 C C . ILE A 1 117 ? -3.992 9.336 6.194 1.00 96.62 117 ILE A C 1
ATOM 877 O O . ILE A 1 117 ? -5.037 8.911 6.689 1.00 96.62 117 ILE A O 1
ATOM 881 N N . ARG A 1 118 ? -3.104 10.017 6.930 1.00 98.00 118 ARG A N 1
ATOM 882 C CA . ARG A 1 118 ? -3.293 10.303 8.363 1.00 98.00 118 ARG A CA 1
ATOM 883 C C . ARG A 1 118 ? -4.499 11.206 8.624 1.00 98.00 118 ARG A C 1
ATOM 885 O O . ARG A 1 118 ? -5.204 11.010 9.619 1.00 98.00 118 ARG A O 1
ATOM 892 N N . ASN A 1 119 ? -4.772 12.160 7.736 1.00 97.75 119 ASN A N 1
ATOM 893 C CA . ASN A 1 119 ? -5.971 12.992 7.813 1.00 97.75 119 ASN A CA 1
ATOM 894 C C . ASN A 1 119 ? -7.240 12.158 7.602 1.00 97.75 119 ASN A C 1
ATOM 896 O O . ASN A 1 119 ? -8.186 12.304 8.378 1.00 97.75 119 ASN A O 1
ATOM 900 N N . LEU A 1 120 ? -7.244 11.239 6.628 1.00 96.75 120 LEU A N 1
ATOM 901 C CA . LEU A 1 120 ? -8.355 10.305 6.428 1.00 96.75 120 LEU A CA 1
ATOM 902 C C . LEU A 1 120 ? -8.567 9.406 7.653 1.00 96.75 120 LEU A C 1
ATOM 904 O O . LEU A 1 120 ? -9.688 9.313 8.148 1.00 96.75 120 LEU A O 1
ATOM 908 N N . TYR A 1 121 ? -7.501 8.804 8.190 1.00 98.06 121 TYR A N 1
ATOM 909 C CA . TYR A 1 121 ? -7.568 8.022 9.429 1.00 98.06 121 TYR A CA 1
ATOM 910 C C . TYR A 1 121 ? -8.207 8.835 10.563 1.00 98.06 121 TYR A C 1
ATOM 912 O O . TYR A 1 121 ? -9.134 8.370 11.226 1.00 98.06 121 TYR A O 1
ATOM 920 N N . THR A 1 122 ? -7.747 10.074 10.756 1.00 98.25 122 THR A N 1
ATOM 921 C CA . THR A 1 122 ? -8.244 10.954 11.821 1.00 98.25 122 THR A CA 1
ATOM 922 C C . THR A 1 122 ? -9.724 11.261 11.629 1.00 98.25 122 THR A C 1
ATOM 924 O O . THR A 1 122 ? -10.483 11.246 12.598 1.00 98.25 122 THR A O 1
ATOM 927 N N . LEU A 1 123 ? -10.154 11.513 10.391 1.00 98.06 123 LEU A N 1
ATOM 928 C CA . LEU A 1 123 ? -11.557 11.735 10.067 1.00 98.06 123 LEU A CA 1
ATOM 929 C C . LEU A 1 123 ? -12.402 10.502 10.407 1.00 98.06 123 LEU A C 1
ATOM 931 O O . LEU A 1 123 ? -13.391 10.636 11.120 1.00 98.06 123 LEU A O 1
ATOM 935 N N . LEU A 1 124 ? -11.996 9.312 9.960 1.00 97.50 124 LEU A N 1
ATOM 936 C CA . LEU A 1 124 ? -12.730 8.067 10.198 1.00 97.50 124 LEU A CA 1
ATOM 937 C C . LEU A 1 124 ? -12.862 7.757 11.695 1.00 97.50 124 LEU A C 1
ATOM 939 O O . LEU A 1 124 ? -13.964 7.500 12.175 1.00 97.50 124 LEU A O 1
ATOM 943 N N . VAL A 1 125 ? -11.771 7.867 12.458 1.00 97.25 125 VAL A N 1
ATOM 944 C CA . VAL A 1 125 ? -11.799 7.646 13.913 1.00 97.25 125 VAL A CA 1
ATOM 945 C C . VAL A 1 125 ? -12.698 8.665 14.615 1.00 97.25 125 VAL A C 1
ATOM 947 O O . VAL A 1 125 ? -13.480 8.294 15.488 1.00 97.25 125 VAL A O 1
ATOM 950 N N . ARG A 1 126 ? -12.656 9.945 14.218 1.00 98.00 126 ARG A N 1
ATOM 951 C CA . ARG A 1 126 ? -13.542 10.983 14.781 1.00 98.00 126 ARG A CA 1
ATOM 952 C C . ARG A 1 126 ? -15.021 10.740 14.487 1.00 98.00 126 ARG A C 1
ATOM 954 O O . ARG A 1 126 ? -15.856 11.218 15.247 1.00 98.00 126 ARG A O 1
ATOM 961 N N . GLN A 1 127 ? -15.335 10.021 13.413 1.00 97.44 127 GLN A N 1
ATOM 962 C CA . GLN A 1 127 ? -16.695 9.592 13.079 1.00 97.44 127 GLN A CA 1
ATOM 963 C C . GLN A 1 127 ? -17.086 8.262 13.753 1.00 97.44 127 GLN A C 1
ATOM 965 O O . GLN A 1 127 ? -18.175 7.753 13.508 1.00 97.44 127 GLN A O 1
ATOM 970 N N . GLY A 1 128 ? -16.224 7.697 14.607 1.00 96.31 128 GLY A N 1
ATOM 971 C CA . GLY A 1 128 ? -16.505 6.472 15.358 1.00 96.31 128 GLY A CA 1
ATOM 972 C C . GLY A 1 128 ? -16.290 5.178 14.572 1.00 96.31 128 GLY A C 1
ATOM 973 O O . GLY A 1 128 ? -16.746 4.127 15.015 1.00 96.31 128 GLY A O 1
ATOM 974 N N . TYR A 1 129 ? -15.612 5.220 13.420 1.00 96.44 129 TYR A N 1
ATOM 975 C CA . TYR A 1 129 ? -15.266 3.996 12.698 1.00 96.44 129 TYR A CA 1
ATOM 976 C C . TYR A 1 129 ? -14.145 3.242 13.412 1.00 96.44 129 TYR A C 1
ATOM 978 O O . TYR A 1 129 ? -13.097 3.807 13.728 1.00 96.44 129 TYR A O 1
ATOM 986 N N . GLU A 1 130 ? -14.337 1.935 13.576 1.00 96.19 130 GLU A N 1
ATOM 987 C CA . GLU A 1 130 ? -13.313 1.008 14.051 1.00 96.19 130 GLU A CA 1
ATOM 988 C C . GLU A 1 130 ? -12.821 0.125 12.907 1.00 96.19 130 GLU A C 1
ATOM 990 O O . GLU A 1 130 ? -13.597 -0.600 12.277 1.00 96.19 130 GLU A O 1
ATOM 995 N N . PHE A 1 131 ? -11.520 0.164 12.641 1.00 97.81 131 PHE A N 1
ATOM 996 C CA . PHE A 1 131 ? -10.934 -0.557 11.520 1.00 97.81 131 PHE A CA 1
ATOM 997 C C . PHE A 1 131 ? -9.486 -0.970 11.785 1.00 97.81 131 PHE A C 1
ATOM 999 O O . PHE A 1 131 ? -8.746 -0.322 12.529 1.00 97.81 131 PHE A O 1
ATOM 1006 N N . GLY A 1 132 ? -9.095 -2.071 11.157 1.00 97.44 132 GLY A N 1
ATOM 1007 C CA . GLY A 1 132 ? -7.733 -2.553 11.032 1.00 97.44 132 GLY A CA 1
ATOM 1008 C C . GLY A 1 132 ? -6.956 -1.838 9.924 1.00 97.44 132 GLY A C 1
ATOM 1009 O O . GLY A 1 132 ? -7.509 -1.102 9.108 1.00 97.44 132 GLY A O 1
ATOM 1010 N N . PHE A 1 133 ? -5.662 -2.118 9.866 1.00 97.25 133 PHE A N 1
ATOM 1011 C CA . PHE A 1 133 ? -4.796 -1.836 8.725 1.00 97.25 133 PHE A CA 1
ATOM 1012 C C . PHE A 1 133 ? -3.880 -3.045 8.538 1.00 97.25 133 PHE A C 1
ATOM 1014 O O . PHE A 1 133 ? -3.470 -3.667 9.521 1.00 97.25 133 PHE A O 1
ATOM 1021 N N . LEU A 1 134 ? -3.599 -3.413 7.289 1.00 95.56 134 LEU A N 1
ATOM 1022 C CA . LEU A 1 134 ? -2.806 -4.602 6.964 1.00 95.56 134 LEU A CA 1
ATOM 1023 C C . LEU A 1 134 ? -1.301 -4.398 7.195 1.00 95.56 134 LEU A C 1
ATOM 1025 O O . LEU A 1 134 ? -0.549 -5.372 7.199 1.00 95.56 134 LEU A O 1
ATOM 1029 N N . GLY A 1 135 ? -0.870 -3.161 7.460 1.00 95.31 135 GLY A N 1
ATOM 1030 C CA . GLY A 1 135 ? 0.517 -2.853 7.780 1.00 95.31 135 GLY A CA 1
ATOM 1031 C C . GLY A 1 135 ? 1.427 -3.016 6.569 1.00 95.31 135 GLY A C 1
ATOM 1032 O O . GLY A 1 135 ? 1.016 -2.817 5.428 1.00 95.31 135 GLY A O 1
ATOM 1033 N N . SER A 1 136 ? 2.668 -3.412 6.834 1.00 95.44 136 SER A N 1
ATOM 1034 C CA . SER A 1 136 ? 3.687 -3.657 5.808 1.00 95.44 136 SER A CA 1
ATOM 1035 C C . SER A 1 136 ? 3.344 -4.800 4.849 1.00 95.44 136 SER A C 1
ATOM 1037 O O . SER A 1 136 ? 3.984 -4.921 3.811 1.00 95.44 136 SER A O 1
ATOM 1039 N N . ASP A 1 137 ? 2.356 -5.632 5.187 1.00 93.44 137 ASP A N 1
ATOM 1040 C CA . ASP A 1 137 ? 1.924 -6.755 4.355 1.00 93.44 137 ASP A CA 1
ATOM 1041 C C . ASP A 1 137 ? 0.851 -6.359 3.327 1.00 93.44 137 ASP A C 1
ATOM 1043 O O . ASP A 1 137 ? 0.434 -7.203 2.530 1.00 93.44 137 ASP A O 1
ATOM 1047 N N . GLU A 1 138 ? 0.361 -5.110 3.353 1.00 94.94 138 GLU A N 1
ATOM 1048 C CA . GLU A 1 138 ? -0.657 -4.641 2.411 1.00 94.94 138 GLU A CA 1
ATOM 1049 C C . GLU A 1 138 ? -0.165 -4.773 0.962 1.00 94.94 138 GLU A C 1
ATOM 1051 O O . GLU A 1 138 ? 0.881 -4.251 0.583 1.00 94.94 138 GLU A O 1
ATOM 1056 N N . GLN A 1 139 ? -0.943 -5.485 0.148 1.00 94.50 139 GLN A N 1
ATOM 1057 C CA . GLN A 1 139 ? -0.633 -5.745 -1.255 1.00 94.50 139 GLN A CA 1
ATOM 1058 C C . GLN A 1 139 ? -1.364 -4.736 -2.140 1.00 94.50 139 GLN A C 1
ATOM 1060 O O . GLN A 1 139 ? -2.558 -4.497 -1.944 1.00 94.50 139 GLN A O 1
ATOM 1065 N N . TYR A 1 140 ? -0.683 -4.203 -3.151 1.00 94.69 140 TYR A N 1
ATOM 1066 C CA . TYR A 1 140 ? -1.309 -3.431 -4.221 1.00 94.69 140 TYR A CA 1
ATOM 1067 C C . TYR A 1 140 ? -2.321 -4.287 -4.993 1.00 94.69 140 TYR A C 1
ATOM 1069 O O . TYR A 1 140 ? -2.087 -5.477 -5.215 1.00 94.69 140 TYR A O 1
ATOM 1077 N N . SER A 1 141 ? -3.423 -3.673 -5.426 1.00 92.88 141 SER A N 1
ATOM 1078 C CA . SER A 1 141 ? -4.551 -4.343 -6.087 1.00 92.88 141 SER A CA 1
ATOM 1079 C C . SER A 1 141 ? -4.225 -4.892 -7.470 1.00 92.88 141 SER A C 1
ATOM 1081 O O . SER A 1 141 ? -4.945 -5.747 -7.970 1.00 92.88 141 SER A O 1
ATOM 1083 N N . GLY A 1 142 ? -3.149 -4.408 -8.092 1.00 92.62 142 GLY A N 1
ATOM 1084 C CA . GLY A 1 142 ? -2.826 -4.739 -9.474 1.00 92.62 142 GLY A CA 1
ATOM 1085 C C . GLY A 1 142 ? -3.683 -3.989 -10.493 1.00 92.62 142 GLY A C 1
ATOM 1086 O O . GLY A 1 142 ? -3.578 -4.303 -11.672 1.00 92.62 142 GLY A O 1
ATOM 1087 N N . VAL A 1 143 ? -4.486 -2.996 -10.076 1.00 92.06 143 VAL A N 1
ATOM 1088 C CA . VAL A 1 143 ? -5.384 -2.245 -10.978 1.00 92.06 143 VAL A CA 1
ATOM 1089 C C . VAL A 1 143 ? -4.659 -1.646 -12.183 1.00 92.06 143 VAL A C 1
ATOM 1091 O O . VAL A 1 143 ? -5.199 -1.654 -13.278 1.00 92.06 143 VAL A O 1
ATOM 1094 N N . LEU A 1 144 ? -3.397 -1.241 -12.029 1.00 90.38 144 LEU A N 1
ATOM 1095 C CA . LEU A 1 144 ? -2.590 -0.762 -13.148 1.00 90.38 144 LEU A CA 1
ATOM 1096 C C . LEU A 1 144 ? -2.418 -1.809 -14.263 1.00 90.38 144 LEU A C 1
ATOM 1098 O O . LEU A 1 144 ? -2.427 -1.448 -15.433 1.00 90.38 144 LEU A O 1
ATOM 1102 N N . PHE A 1 145 ? -2.262 -3.094 -13.929 1.00 92.38 145 PHE A N 1
ATOM 1103 C CA . PHE A 1 145 ? -2.140 -4.149 -14.942 1.00 92.38 145 PHE A CA 1
ATOM 1104 C C . PHE A 1 145 ? -3.445 -4.310 -15.722 1.00 92.38 145 PHE A C 1
ATOM 1106 O O . PHE A 1 145 ? -3.404 -4.436 -16.940 1.00 92.38 145 PHE A O 1
ATOM 1113 N N . TYR A 1 146 ? -4.584 -4.212 -15.032 1.00 91.75 146 TYR A N 1
ATOM 1114 C CA . TYR A 1 146 ? -5.905 -4.221 -15.657 1.00 91.75 146 TYR A CA 1
ATOM 1115 C C . TYR A 1 146 ? -6.094 -3.016 -16.588 1.00 91.75 146 TYR A C 1
ATOM 1117 O O . TYR A 1 146 ? -6.440 -3.180 -17.754 1.00 91.75 146 TYR A O 1
ATOM 1125 N N . ASP A 1 147 ? -5.775 -1.810 -16.110 1.00 89.12 147 ASP A N 1
ATOM 1126 C CA . ASP A 1 147 ? -5.905 -0.573 -16.890 1.00 89.12 147 ASP A CA 1
ATOM 1127 C C . ASP A 1 147 ? -5.023 -0.578 -18.157 1.00 89.12 147 ASP A C 1
ATOM 1129 O O . ASP A 1 147 ? -5.351 0.075 -19.148 1.00 89.12 147 ASP A O 1
ATOM 1133 N N . MET A 1 148 ? -3.914 -1.327 -18.146 1.00 88.75 148 MET A N 1
ATOM 1134 C CA . MET A 1 148 ? -2.996 -1.480 -19.280 1.00 88.75 148 MET A CA 1
ATOM 1135 C C . MET A 1 148 ? -3.301 -2.695 -20.182 1.00 88.75 148 MET A C 1
ATOM 1137 O O . MET A 1 148 ? -2.590 -2.900 -21.165 1.00 88.75 148 MET A O 1
ATOM 1141 N N . GLY A 1 149 ? -4.328 -3.496 -19.879 1.00 91.75 149 GLY A N 1
ATOM 1142 C CA . GLY A 1 149 ? -4.705 -4.683 -20.662 1.00 91.75 149 GLY A CA 1
ATOM 1143 C C . GLY A 1 149 ? -3.846 -5.932 -20.415 1.00 91.75 149 GLY A C 1
ATOM 1144 O O . GLY A 1 149 ? -3.848 -6.852 -21.231 1.00 91.75 149 GLY A O 1
ATOM 1145 N N . PHE A 1 150 ? -3.106 -5.980 -19.304 1.00 92.44 150 PHE A N 1
ATOM 1146 C CA . PHE A 1 150 ? -2.329 -7.142 -18.859 1.00 92.44 150 PHE A CA 1
ATOM 1147 C C . PHE A 1 150 ? -3.165 -8.006 -17.904 1.00 92.44 150 PHE A C 1
ATOM 1149 O O . PHE A 1 150 ? -2.905 -8.093 -16.698 1.00 92.44 150 PHE A O 1
ATOM 1156 N N . ASP A 1 151 ? -4.215 -8.620 -18.451 1.00 92.50 151 ASP A N 1
ATOM 1157 C CA . ASP A 1 151 ? -5.250 -9.320 -17.680 1.00 92.50 151 ASP A CA 1
ATOM 1158 C C . ASP A 1 151 ? -4.701 -10.507 -16.871 1.00 92.50 151 ASP A C 1
ATOM 1160 O O . ASP A 1 151 ? -5.140 -10.748 -15.746 1.00 92.50 151 ASP A O 1
ATOM 1164 N N . SER A 1 152 ? -3.708 -11.232 -17.397 1.00 92.12 152 SER A N 1
ATOM 1165 C CA . SER A 1 152 ? -3.064 -12.350 -16.692 1.00 92.12 152 SER A CA 1
ATOM 1166 C C . SER A 1 152 ? -2.304 -11.900 -15.442 1.00 92.12 152 SER A C 1
ATOM 1168 O O . SER A 1 152 ? -2.402 -12.515 -14.379 1.00 92.12 152 SER A O 1
ATOM 1170 N N . GLU A 1 153 ? -1.554 -10.810 -15.556 1.00 92.06 153 GLU A N 1
ATOM 1171 C CA . GLU A 1 153 ? -0.762 -10.197 -14.493 1.00 92.06 153 GLU A CA 1
ATOM 1172 C C . GLU A 1 153 ? -1.659 -9.571 -13.428 1.00 92.06 153 GLU A C 1
ATOM 1174 O O . GLU A 1 153 ? -1.383 -9.654 -12.220 1.00 92.06 153 GLU A O 1
ATOM 1179 N N . PHE A 1 154 ? -2.764 -8.976 -13.879 1.00 93.88 154 PHE A N 1
ATOM 1180 C CA . PHE A 1 154 ? -3.829 -8.521 -13.007 1.00 93.88 154 PHE A CA 1
A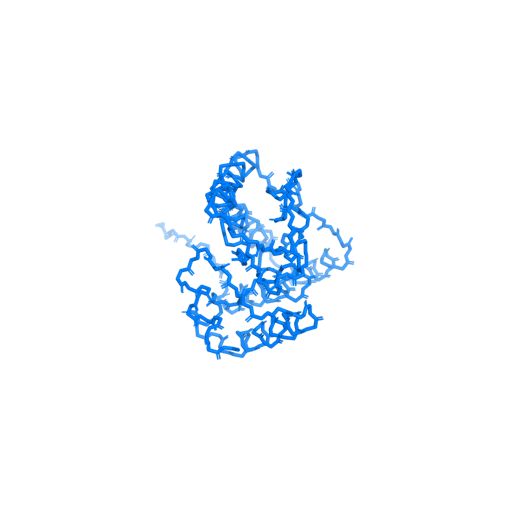TOM 1181 C C . PHE A 1 154 ? -4.436 -9.689 -12.225 1.00 93.88 154 PHE A C 1
ATOM 1183 O O . PHE A 1 154 ? -4.465 -9.623 -10.995 1.00 93.88 154 PHE A O 1
ATOM 1190 N N . GLN A 1 155 ? -4.848 -10.770 -12.897 1.00 93.12 155 GLN A N 1
ATOM 1191 C CA . GLN A 1 155 ? -5.453 -11.933 -12.247 1.00 93.12 155 GLN A CA 1
ATOM 1192 C C . GLN A 1 155 ? -4.528 -12.513 -11.169 1.00 93.12 155 GLN A C 1
ATOM 1194 O O . GLN A 1 155 ? -4.967 -12.780 -10.050 1.00 93.12 155 GLN A O 1
ATOM 1199 N N . GLU A 1 156 ? -3.232 -12.649 -11.456 1.00 92.25 156 GLU A N 1
ATOM 1200 C CA . GLU A 1 156 ? -2.265 -13.121 -10.463 1.00 92.25 156 GLU A CA 1
ATOM 1201 C C . GLU A 1 156 ? -2.215 -12.211 -9.221 1.00 92.25 156 GLU A C 1
ATOM 1203 O O . GLU A 1 156 ? -2.197 -12.687 -8.077 1.00 92.25 156 GLU A O 1
ATOM 1208 N N . SER A 1 157 ? -2.190 -10.893 -9.437 1.00 92.62 157 SER A N 1
ATOM 1209 C CA . SER A 1 157 ? -2.152 -9.898 -8.362 1.00 92.62 157 SER A CA 1
ATOM 1210 C C . SER A 1 157 ? -3.437 -9.919 -7.530 1.00 92.62 157 SER A C 1
ATOM 1212 O O . SER A 1 157 ? -3.366 -9.949 -6.297 1.00 92.62 157 SER A O 1
ATOM 1214 N N . ALA A 1 158 ? -4.588 -9.982 -8.199 1.00 93.06 158 ALA A N 1
ATOM 1215 C CA . ALA A 1 158 ? -5.910 -10.076 -7.598 1.00 93.06 158 ALA A CA 1
ATOM 1216 C C . ALA A 1 158 ? -6.038 -11.327 -6.723 1.00 93.06 158 ALA A C 1
ATOM 1218 O O . ALA A 1 158 ? -6.354 -11.226 -5.541 1.00 93.06 158 ALA A O 1
ATOM 1219 N N . GLU A 1 159 ? -5.686 -12.504 -7.243 1.00 93.00 159 GLU A N 1
ATOM 1220 C CA . GLU A 1 159 ? -5.759 -13.752 -6.483 1.00 93.00 159 GLU A CA 1
ATOM 1221 C C . GLU A 1 159 ? -4.904 -13.719 -5.212 1.00 93.00 159 GLU A C 1
ATOM 1223 O O . GLU A 1 159 ? -5.303 -14.236 -4.162 1.00 93.00 159 GLU A O 1
ATOM 1228 N N . ARG A 1 160 ? -3.708 -13.124 -5.285 1.00 91.94 160 ARG A N 1
ATOM 1229 C CA . ARG A 1 160 ? -2.820 -12.999 -4.126 1.00 91.94 160 ARG A CA 1
ATOM 1230 C C . ARG A 1 160 ? -3.397 -12.055 -3.075 1.00 91.94 160 ARG A C 1
ATOM 1232 O O . ARG A 1 160 ? -3.355 -12.391 -1.890 1.00 91.94 160 ARG A O 1
ATOM 1239 N N . LEU A 1 161 ? -3.959 -10.923 -3.498 1.00 93.81 161 LEU A N 1
ATOM 1240 C CA . LEU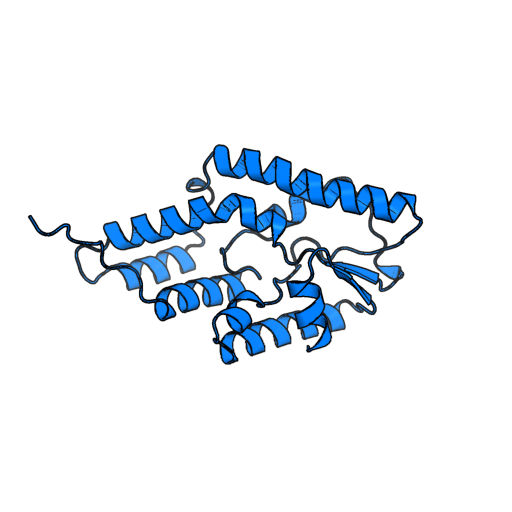 A 1 161 ? -4.641 -9.991 -2.606 1.00 93.81 161 LEU A CA 1
ATOM 1241 C C . LEU A 1 161 ? -5.874 -10.645 -1.971 1.00 93.81 161 LEU A C 1
ATOM 1243 O O . LEU A 1 161 ? -5.975 -10.660 -0.748 1.00 93.81 161 LEU A O 1
ATOM 1247 N N . THR A 1 162 ? -6.756 -11.269 -2.755 1.00 93.94 162 THR A N 1
ATOM 1248 C CA . THR A 1 162 ? -7.970 -11.926 -2.247 1.00 93.94 162 THR A CA 1
ATOM 1249 C C . THR A 1 162 ? -7.635 -13.055 -1.268 1.00 93.94 162 THR A C 1
ATOM 1251 O O . THR A 1 162 ? -8.294 -13.191 -0.235 1.00 93.94 162 THR A O 1
ATOM 1254 N N . ARG A 1 163 ? -6.588 -13.856 -1.527 1.00 94.44 163 ARG A N 1
ATOM 1255 C CA . ARG A 1 163 ? -6.084 -14.844 -0.551 1.00 94.44 163 ARG A CA 1
ATOM 1256 C C . ARG A 1 163 ? -5.641 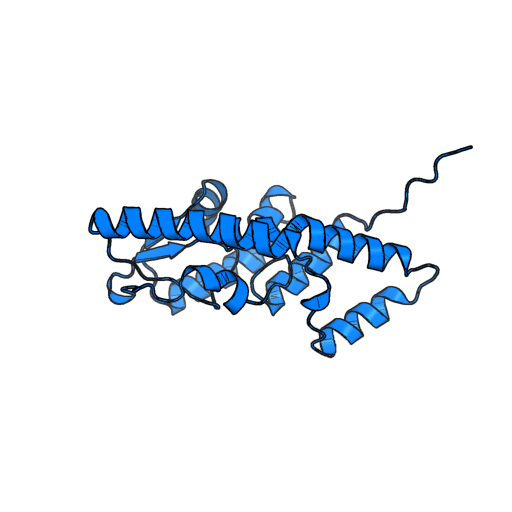-14.172 0.749 1.00 94.44 163 ARG A C 1
ATOM 1258 O O . ARG A 1 163 ? -6.132 -14.549 1.806 1.00 94.44 163 ARG A O 1
ATOM 1265 N N . MET A 1 164 ? -4.808 -13.134 0.673 1.00 94.06 164 MET A N 1
ATOM 1266 C CA . MET A 1 164 ? -4.336 -12.411 1.858 1.00 94.06 164 MET A CA 1
ATOM 1267 C C . MET A 1 164 ? -5.488 -11.794 2.667 1.00 94.06 164 MET A C 1
ATOM 1269 O O . MET A 1 164 ? -5.534 -11.965 3.883 1.00 94.06 164 MET A O 1
ATOM 1273 N N . LEU A 1 165 ? -6.453 -11.142 2.016 1.00 94.88 165 LEU A N 1
ATOM 1274 C CA . LEU A 1 165 ? -7.621 -10.560 2.687 1.00 94.88 165 LEU A CA 1
ATOM 1275 C C . LEU A 1 165 ? -8.443 -11.632 3.416 1.00 94.88 165 LEU A C 1
ATOM 1277 O O . LEU A 1 165 ? -8.829 -11.442 4.572 1.00 94.88 165 LEU A O 1
ATOM 1281 N N . ARG A 1 166 ? -8.663 -12.782 2.768 1.00 94.38 166 ARG A N 1
ATOM 1282 C CA . ARG A 1 166 ? -9.385 -13.925 3.344 1.00 94.38 166 ARG A CA 1
ATOM 1283 C C . ARG A 1 166 ? -8.658 -14.501 4.556 1.00 94.38 166 ARG A C 1
ATOM 1285 O O . ARG A 1 166 ? -9.277 -14.675 5.602 1.00 94.38 166 ARG A O 1
ATOM 1292 N N . ASP A 1 167 ? -7.355 -14.740 4.433 1.00 94.44 167 ASP A N 1
ATOM 1293 C CA . ASP A 1 167 ? -6.522 -15.318 5.495 1.00 94.44 167 ASP A CA 1
ATOM 1294 C C . ASP A 1 167 ? -6.430 -14.387 6.712 1.00 94.44 167 ASP A C 1
ATOM 1296 O O . ASP A 1 167 ? -6.339 -14.837 7.854 1.00 94.44 167 ASP A O 1
ATOM 1300 N N . ARG A 1 168 ? -6.512 -13.072 6.481 1.00 93.38 168 ARG A N 1
ATOM 1301 C CA . ARG A 1 168 ? -6.557 -12.042 7.528 1.00 93.38 168 ARG A CA 1
ATOM 1302 C C . ARG A 1 168 ? -7.960 -11.813 8.100 1.00 93.38 168 ARG A C 1
ATOM 1304 O O . ARG A 1 168 ? -8.115 -10.970 8.979 1.00 93.38 168 ARG A O 1
ATOM 1311 N N . GLY A 1 169 ? -8.975 -12.548 7.638 1.00 94.06 169 GLY A N 1
ATOM 1312 C CA . GLY A 1 169 ? -10.347 -12.446 8.139 1.00 94.06 169 GLY A CA 1
ATOM 1313 C C . GLY A 1 169 ? -11.029 -11.117 7.806 1.00 94.06 169 GLY A C 1
ATOM 1314 O O . GLY A 1 169 ? -11.933 -10.689 8.530 1.00 94.06 169 GLY A O 1
ATOM 1315 N N . VAL A 1 170 ? -10.598 -10.450 6.732 1.00 96.19 170 VAL A N 1
ATOM 1316 C CA . VAL A 1 170 ? -11.183 -9.189 6.275 1.00 96.19 170 VAL A CA 1
ATOM 1317 C C . VAL A 1 170 ? -12.605 -9.440 5.773 1.00 96.19 170 VAL A C 1
ATOM 1319 O O . VAL A 1 170 ? -12.844 -10.301 4.931 1.00 96.19 170 VAL A O 1
ATOM 1322 N N . LYS A 1 171 ? -13.562 -8.665 6.287 1.00 95.56 171 LYS A N 1
ATOM 1323 C CA . LYS A 1 171 ? -14.989 -8.721 5.919 1.00 95.56 171 LYS A CA 1
ATOM 1324 C C . LYS A 1 171 ? -15.446 -7.485 5.156 1.00 95.56 171 LYS A C 1
ATOM 1326 O O . LYS A 1 171 ? -16.430 -7.538 4.423 1.00 95.56 171 LYS A O 1
ATOM 1331 N N . ARG A 1 172 ? -14.781 -6.351 5.382 1.00 96.12 172 ARG A N 1
ATOM 1332 C CA . ARG A 1 172 ? -15.110 -5.065 4.768 1.00 96.12 172 ARG A CA 1
ATOM 1333 C C . ARG A 1 172 ? -13.848 -4.244 4.567 1.00 96.12 172 ARG A C 1
ATOM 1335 O O . ARG A 1 172 ? -13.008 -4.173 5.460 1.00 96.12 172 ARG A O 1
ATOM 1342 N N . LEU A 1 173 ? -13.760 -3.578 3.423 1.00 96.69 173 LEU A N 1
ATOM 1343 C CA . LEU A 1 173 ? -12.708 -2.615 3.137 1.00 96.69 173 LEU A CA 1
ATOM 1344 C C . LEU A 1 173 ? -13.276 -1.199 3.096 1.00 96.69 173 LEU A C 1
ATOM 1346 O O . LEU A 1 173 ? -14.348 -0.959 2.543 1.00 96.69 173 LEU A O 1
ATOM 1350 N N . ILE A 1 174 ? -12.539 -0.274 3.698 1.00 96.81 174 ILE A N 1
ATOM 1351 C CA . ILE A 1 174 ? -12.634 1.160 3.452 1.00 96.81 174 ILE A CA 1
ATOM 1352 C C . ILE A 1 174 ? -11.488 1.468 2.495 1.00 96.81 174 ILE A C 1
ATOM 1354 O O . ILE A 1 174 ? -10.329 1.278 2.848 1.00 96.81 174 ILE A O 1
ATOM 1358 N N . THR A 1 175 ? -11.799 1.899 1.285 1.00 95.31 175 THR A N 1
ATOM 1359 C CA . THR A 1 175 ? -10.822 2.212 0.238 1.00 95.31 175 THR A CA 1
ATOM 1360 C C . THR A 1 175 ? -10.610 3.718 0.140 1.00 95.31 175 THR A C 1
ATOM 1362 O O . THR A 1 175 ? -11.480 4.509 0.509 1.00 95.31 175 THR A O 1
ATOM 1365 N N . MET A 1 176 ? -9.438 4.127 -0.342 1.00 92.00 176 MET A N 1
ATOM 1366 C CA . MET A 1 176 ? -9.096 5.547 -0.483 1.00 92.00 176 MET A CA 1
ATOM 1367 C C . MET A 1 176 ? -9.443 6.137 -1.848 1.00 92.00 176 MET A C 1
ATOM 1369 O O . MET A 1 176 ? -9.568 7.354 -1.971 1.00 92.00 176 MET A O 1
ATOM 1373 N N . ASP A 1 177 ? -9.579 5.294 -2.866 1.00 89.12 177 ASP A N 1
ATOM 1374 C CA . ASP A 1 177 ? -9.685 5.721 -4.253 1.00 89.12 177 ASP A CA 1
ATOM 1375 C C . ASP A 1 177 ? -10.697 4.863 -5.042 1.00 89.12 177 ASP A C 1
ATOM 1377 O O . ASP A 1 177 ? -10.978 3.708 -4.684 1.00 89.12 177 ASP A O 1
ATOM 1381 N N . PRO A 1 178 ? -11.281 5.416 -6.119 1.00 88.88 178 PRO A N 1
ATOM 1382 C CA . PRO A 1 178 ? -12.288 4.718 -6.908 1.00 88.88 178 PRO A CA 1
ATOM 1383 C C . PRO A 1 178 ? -11.733 3.516 -7.684 1.00 88.88 178 PRO A C 1
ATOM 1385 O O . PRO A 1 178 ? -12.472 2.548 -7.845 1.00 88.88 178 PRO A O 1
ATOM 1388 N N . HIS A 1 179 ? -10.466 3.529 -8.114 1.00 88.12 179 HIS A N 1
ATOM 1389 C CA . HIS A 1 179 ? -9.869 2.433 -8.888 1.00 88.12 179 HIS A CA 1
ATOM 1390 C C . HIS A 1 179 ? -9.746 1.168 -8.036 1.00 88.12 179 HIS A C 1
ATOM 1392 O O . HIS A 1 179 ? -10.248 0.111 -8.418 1.00 88.12 179 HIS A O 1
ATOM 1398 N N . SER A 1 180 ? -9.180 1.288 -6.831 1.00 90.12 180 SER A N 1
ATOM 1399 C CA . SER A 1 180 ? -9.142 0.192 -5.862 1.00 90.12 180 SER A CA 1
ATOM 1400 C C . SER A 1 180 ? -10.547 -0.264 -5.496 1.00 90.12 180 SER A C 1
ATOM 1402 O O . SER A 1 180 ? -10.793 -1.460 -5.425 1.00 90.12 180 SER A O 1
ATOM 1404 N N . THR A 1 181 ? -11.483 0.669 -5.290 1.00 92.75 181 THR A N 1
ATOM 1405 C CA . THR A 1 181 ? -12.877 0.331 -4.955 1.00 92.75 181 THR A CA 1
ATOM 1406 C C . THR A 1 181 ? -13.549 -0.497 -6.042 1.00 92.75 181 THR A C 1
ATOM 1408 O O . THR A 1 181 ? -14.294 -1.418 -5.721 1.00 92.75 181 THR A O 1
ATOM 1411 N N . LEU A 1 182 ? -13.333 -0.141 -7.309 1.00 90.62 182 LEU A N 1
ATOM 1412 C CA . LEU A 1 182 ? -13.909 -0.845 -8.445 1.00 90.62 182 LEU A CA 1
ATOM 1413 C C . LEU A 1 182 ? -13.319 -2.248 -8.541 1.00 90.62 182 LEU A C 1
ATOM 1415 O O . LEU A 1 182 ? -14.060 -3.216 -8.453 1.00 90.62 182 LEU A O 1
ATOM 1419 N N . ILE A 1 183 ? -11.993 -2.358 -8.613 1.00 89.25 183 ILE A N 1
ATOM 1420 C CA . ILE A 1 183 ? -11.319 -3.654 -8.736 1.00 89.25 183 ILE A CA 1
ATOM 1421 C C . ILE A 1 183 ? -11.628 -4.573 -7.555 1.00 89.25 183 ILE A C 1
ATOM 1423 O O . ILE A 1 183 ? -11.930 -5.739 -7.764 1.00 89.25 183 ILE A O 1
ATOM 1427 N N . LEU A 1 184 ? -11.637 -4.060 -6.321 1.00 90.44 184 LEU A N 1
ATOM 1428 C CA . LEU A 1 184 ? -11.939 -4.858 -5.127 1.00 90.44 184 LEU A CA 1
ATOM 1429 C C . LEU A 1 184 ? -13.384 -5.375 -5.060 1.00 90.44 184 LEU A C 1
ATOM 1431 O O . LEU A 1 184 ? -13.679 -6.211 -4.212 1.00 90.44 184 LEU A O 1
ATOM 1435 N N . LYS A 1 185 ? -14.293 -4.865 -5.900 1.00 88.62 185 LYS A N 1
ATOM 1436 C CA . LYS A 1 185 ? -15.646 -5.422 -6.048 1.00 88.62 185 LYS A CA 1
ATOM 1437 C C . LYS A 1 185 ? -15.713 -6.561 -7.058 1.00 88.62 185 LYS A C 1
ATOM 1439 O O . LYS A 1 185 ? -16.648 -7.351 -6.982 1.00 88.62 185 LYS A O 1
ATOM 1444 N N . GLU A 1 186 ? -14.757 -6.618 -7.979 1.00 78.12 186 GLU A N 1
ATOM 1445 C CA . GLU A 1 186 ? -14.705 -7.604 -9.060 1.00 78.12 186 GLU A CA 1
ATOM 1446 C C . GLU A 1 186 ? -13.858 -8.843 -8.695 1.00 78.12 186 GLU A C 1
ATOM 1448 O O . GLU A 1 186 ? -13.846 -9.811 -9.454 1.00 78.12 186 GLU A O 1
ATOM 1453 N N . VAL A 1 187 ? -13.155 -8.832 -7.548 1.00 69.88 187 VAL A N 1
ATOM 1454 C CA . VAL A 1 187 ? -12.186 -9.872 -7.113 1.00 69.88 187 VAL A CA 1
ATOM 1455 C C . VAL A 1 187 ? -12.539 -10.579 -5.805 1.00 69.88 187 VAL A C 1
ATOM 1457 O O . VAL A 1 187 ? -13.397 -10.080 -5.043 1.00 69.88 187 VAL A O 1
#

pLDDT: mean 82.12, std 18.44, range [31.34, 98.25]

Radius of gyration: 18.09 Å; chains: 1; bounding box: 42×32×54 Å

Sequence (187 aa):
MEEVMPQFLGVEDLVGVMLQNQRKTGNPLGLDGARLARWAQGLKFNASSGTYLYTGGLYQMAAYIDSFIEALERLEGSVAGGVGLGLVKALGRLGINLSSLYSSVAEKEAVRYEGIIRNLYTLLVRQGYEFGFLGSDEQYSGVLFYDMGFDSEFQESAERLTRMLRDRGVKRLITMDPHSTLILKEV

Foldseek 3Di:
DPPPDQDDDDPVVLVVQQLVLCVPQQGRLVDFLQQLQVLCPPHDADLVVLEAEAALSPLLCVLCPVLSVVVRVVLSVVPPDDCSVVVVVVCVVVPPPCPVSRDPSSVVSNVVSSVVVNVVVVVCVVVVDHHHYPGSPRHHQLLVCVVVVVVVSNVVSNVVNVVVSVVSSRDHYDYDDVSCVVSVVVD

Secondary structure (DSSP, 8-state):
----------HHHHHHHHHHHHHHHSSTT---HHHHTGGGTT----GGGSEEEE-TTHHHHHTTHHHHHHHHHHHHHH-SSS-HHHHHHHHTTTT--GGGGS-HHHHHHHHHHHHHHHHHHHHHHHTT---EE-GGGPPP--HHHHHTT-HHHHHHHHHHHHHHHHHTT--EEEESSHHHHHHHHH-